Protein AF-K9P3Q4-F1 (afdb_monomer_lite)

Organism: Cyanobium gracile (strain ATCC 27147 / PCC 6307) (NCBI:txid292564)

Structure (mmCIF, N/CA/C/O backbone):
data_AF-K9P3Q4-F1
#
_entry.id   AF-K9P3Q4-F1
#
loop_
_atom_site.group_PDB
_atom_site.id
_atom_site.type_symbol
_atom_site.label_atom_id
_atom_site.label_alt_id
_atom_site.label_comp_id
_atom_site.label_asym_id
_atom_site.label_entity_id
_atom_site.label_seq_id
_atom_site.pdbx_PDB_ins_code
_atom_site.Cartn_x
_atom_site.Cartn_y
_atom_site.Cartn_z
_atom_site.occupancy
_atom_site.B_iso_or_equiv
_atom_site.auth_seq_id
_atom_site.auth_comp_id
_atom_site.auth_asym_id
_atom_site.auth_atom_id
_atom_site.pdbx_PDB_model_num
ATOM 1 N N . MET A 1 1 ? -28.143 -1.693 14.723 1.00 86.75 1 MET A N 1
ATOM 2 C CA . MET A 1 1 ? -27.109 -0.635 14.690 1.00 86.75 1 MET A CA 1
ATOM 3 C C . MET A 1 1 ? -25.969 -1.238 13.907 1.00 86.75 1 MET A C 1
ATOM 5 O O . MET A 1 1 ? -25.633 -2.374 14.197 1.00 86.75 1 MET A O 1
ATOM 9 N N . ALA A 1 2 ? -25.483 -0.570 12.869 1.00 93.81 2 ALA A N 1
ATOM 10 C CA . ALA A 1 2 ? -24.396 -1.093 12.058 1.00 93.81 2 ALA A CA 1
ATOM 11 C C . ALA A 1 2 ? -23.057 -0.798 12.734 1.00 93.81 2 ALA A C 1
ATOM 13 O O . ALA A 1 2 ? -22.893 0.247 13.375 1.00 93.81 2 ALA A O 1
ATOM 14 N N . HIS A 1 3 ? -22.115 -1.719 12.573 1.00 95.44 3 HIS A N 1
ATOM 15 C CA . HIS A 1 3 ? -20.762 -1.623 13.092 1.00 95.44 3 HIS A CA 1
ATOM 16 C C . HIS A 1 3 ? -19.749 -1.825 11.965 1.00 95.44 3 HIS A C 1
ATOM 18 O O . HIS A 1 3 ? -19.941 -2.670 11.091 1.00 95.44 3 HIS A O 1
ATOM 24 N N . ALA A 1 4 ? -18.661 -1.062 11.997 1.00 95.38 4 ALA A N 1
ATOM 25 C CA . ALA A 1 4 ? -17.561 -1.175 11.046 1.00 95.38 4 ALA A CA 1
ATOM 26 C C . ALA A 1 4 ? -16.221 -1.186 11.782 1.00 95.38 4 ALA A C 1
ATOM 28 O O . ALA A 1 4 ? -16.042 -0.449 12.752 1.00 95.38 4 ALA A O 1
ATOM 29 N N . LEU A 1 5 ? -15.287 -2.009 11.306 1.00 96.81 5 LEU A N 1
ATOM 30 C CA . LEU A 1 5 ? -13.901 -2.016 11.763 1.00 96.81 5 LEU A CA 1
ATOM 31 C C . LEU A 1 5 ? -13.073 -1.106 10.860 1.00 96.81 5 LEU A C 1
ATOM 33 O O . LEU A 1 5 ? -13.091 -1.271 9.640 1.00 96.81 5 LEU A O 1
ATOM 37 N N . VAL A 1 6 ? -12.337 -0.183 11.466 1.00 97.31 6 VAL A N 1
ATOM 38 C CA . VAL A 1 6 ? -11.357 0.654 10.774 1.00 97.31 6 VAL A CA 1
ATOM 39 C C . VAL A 1 6 ? -10.034 0.659 11.524 1.00 97.31 6 VAL A C 1
ATOM 41 O O . VAL A 1 6 ? -9.979 0.423 12.733 1.00 97.31 6 VAL A O 1
ATOM 44 N N . PHE A 1 7 ? -8.970 0.956 10.794 1.00 98.06 7 PHE A N 1
ATOM 45 C CA . PHE A 1 7 ? -7.611 1.020 11.294 1.00 98.06 7 PHE A CA 1
ATOM 46 C C . PHE A 1 7 ? -7.022 2.408 11.065 1.00 98.06 7 PHE A C 1
ATOM 48 O O . PHE A 1 7 ? -7.282 3.050 10.048 1.00 98.06 7 PHE A O 1
ATOM 55 N N . VAL A 1 8 ? -6.207 2.860 12.010 1.00 98.25 8 VAL A N 1
ATOM 56 C CA . VAL A 1 8 ? -5.487 4.134 11.938 1.00 98.25 8 VAL A CA 1
ATOM 57 C C . VAL A 1 8 ? -4.008 3.867 12.149 1.00 98.25 8 VAL A C 1
ATOM 59 O O . VAL A 1 8 ? -3.639 3.172 13.095 1.00 98.25 8 VAL A O 1
ATOM 62 N N . LEU A 1 9 ? -3.173 4.446 11.295 1.00 98.00 9 LEU A N 1
ATOM 63 C CA . LEU A 1 9 ? -1.727 4.491 11.453 1.00 98.00 9 LEU A CA 1
ATOM 64 C C . LEU A 1 9 ? -1.322 5.876 11.940 1.00 98.00 9 LEU A C 1
ATOM 66 O O . LEU A 1 9 ? -1.656 6.879 11.316 1.00 98.00 9 LEU A O 1
ATOM 70 N N . ALA A 1 10 ? -0.567 5.928 13.029 1.00 97.75 10 ALA A N 1
ATOM 71 C CA . ALA A 1 10 ? -0.007 7.169 13.550 1.00 97.75 10 ALA A CA 1
ATOM 72 C C . ALA A 1 10 ? 1.341 6.898 14.241 1.00 97.75 10 ALA A C 1
ATOM 74 O O . ALA A 1 10 ? 1.658 5.745 14.540 1.00 97.75 10 ALA A O 1
ATOM 75 N N . PRO A 1 11 ? 2.154 7.930 14.510 1.00 97.06 11 PRO A N 1
ATOM 76 C CA . PRO A 1 11 ? 3.318 7.803 15.378 1.00 97.06 11 PRO A CA 1
ATOM 77 C C . PRO A 1 11 ? 2.929 7.434 16.817 1.00 97.06 11 PRO A C 1
ATOM 79 O O . PRO A 1 11 ? 1.764 7.524 17.215 1.00 97.06 11 PRO A O 1
ATOM 82 N N . GLU A 1 12 ? 3.926 7.073 17.624 1.00 95.25 12 GLU A N 1
ATOM 83 C CA . GLU A 1 12 ? 3.745 6.828 19.059 1.00 95.25 12 GLU A CA 1
ATOM 84 C C . GLU A 1 12 ? 3.051 8.007 19.760 1.00 95.25 12 GLU A C 1
ATOM 86 O O . GLU A 1 12 ? 3.414 9.167 19.567 1.00 95.25 12 GLU A O 1
ATOM 91 N N . GLY A 1 13 ? 2.022 7.707 20.559 1.00 94.19 13 GLY A N 1
ATOM 92 C CA . GLY A 1 13 ? 1.213 8.712 21.257 1.00 94.19 13 GLY A CA 1
ATOM 93 C C . GLY A 1 13 ? 0.259 9.521 20.366 1.00 94.19 13 GLY A C 1
ATOM 94 O O . GLY A 1 13 ? -0.457 10.375 20.882 1.00 94.19 13 GLY A O 1
ATOM 95 N N . GLY A 1 14 ? 0.219 9.261 19.054 1.00 95.56 14 GLY A N 1
ATOM 96 C CA . GLY A 1 14 ? -0.656 9.955 18.102 1.00 95.56 14 GLY A CA 1
ATOM 97 C C . GLY A 1 14 ? -2.048 9.338 17.923 1.00 95.56 14 GLY A C 1
ATOM 98 O O . GLY A 1 14 ? -2.866 9.911 17.209 1.00 95.56 14 GLY A O 1
ATOM 99 N N . LEU A 1 15 ? -2.324 8.178 18.530 1.00 97.81 15 LEU A N 1
ATOM 100 C CA . LEU A 1 15 ? -3.590 7.454 18.378 1.00 97.81 15 LEU A CA 1
ATOM 101 C C . LEU A 1 15 ? -4.656 7.926 19.395 1.00 97.81 15 LEU A C 1
ATOM 103 O O . LEU A 1 15 ? -4.387 7.922 20.598 1.00 97.81 15 LEU A O 1
ATOM 107 N N . PRO A 1 16 ? -5.877 8.290 18.956 1.00 97.50 16 PRO A N 1
ATOM 108 C CA . PRO A 1 16 ? -6.955 8.722 19.850 1.00 97.50 16 PRO A CA 1
ATOM 109 C C . PRO A 1 16 ? -7.498 7.600 20.743 1.00 97.50 16 PRO A C 1
ATOM 111 O O . PRO A 1 16 ? -7.651 6.469 20.306 1.00 97.50 16 PRO A O 1
ATOM 114 N N . GLY A 1 17 ? -7.839 7.905 21.995 1.00 95.38 17 GLY A N 1
ATOM 115 C CA . GLY A 1 17 ? -8.410 6.930 22.932 1.00 95.38 17 GLY A CA 1
ATOM 116 C C . GLY A 1 17 ? -9.881 6.572 22.672 1.00 95.38 17 GLY A C 1
ATOM 117 O O . GLY A 1 17 ? -10.466 6.890 21.637 1.00 95.38 17 GLY A O 1
ATOM 118 N N . ASP A 1 18 ? -10.498 5.900 23.646 1.00 92.88 18 ASP A N 1
ATOM 119 C CA . ASP A 1 18 ? -11.920 5.554 23.582 1.00 92.88 18 ASP A CA 1
ATOM 120 C C . ASP A 1 18 ? -12.820 6.804 23.610 1.00 92.88 18 ASP A C 1
ATOM 122 O O . ASP A 1 18 ? -12.522 7.777 24.305 1.00 92.88 18 ASP A O 1
ATOM 126 N N . GLY A 1 19 ? -13.920 6.783 22.851 1.00 89.75 19 GLY A N 1
ATOM 127 C CA . GLY A 1 19 ? -14.842 7.920 22.735 1.00 89.75 19 GLY A CA 1
ATOM 128 C C . GLY A 1 19 ? -14.347 9.087 21.869 1.00 89.75 19 GLY A C 1
ATOM 129 O O . GLY A 1 19 ? -14.955 10.156 21.909 1.00 89.75 19 GLY A O 1
ATOM 130 N N . ALA A 1 20 ? -13.273 8.899 21.095 1.00 94.62 20 ALA A N 1
ATOM 131 C CA . ALA A 1 20 ? -12.786 9.883 20.130 1.00 94.62 20 ALA A CA 1
ATOM 132 C C . ALA A 1 20 ? -13.847 10.257 19.077 1.00 94.62 20 ALA A C 1
ATOM 134 O O . ALA A 1 20 ? -14.737 9.469 18.747 1.00 94.62 20 ALA A O 1
ATOM 135 N N . ALA A 1 21 ? -13.746 11.455 18.507 1.00 96.00 21 ALA A N 1
ATOM 136 C CA . ALA A 1 21 ? -14.549 11.823 17.351 1.00 96.00 21 ALA A CA 1
ATOM 137 C C . ALA A 1 21 ? -13.967 11.208 16.067 1.00 96.00 21 ALA A C 1
ATOM 139 O O . ALA A 1 21 ? -12.780 10.899 15.973 1.00 96.00 21 ALA A O 1
ATOM 140 N N . TRP A 1 22 ? -14.800 11.085 15.031 1.00 95.56 22 TRP A N 1
ATOM 141 C CA . TRP A 1 22 ? -14.353 10.658 13.699 1.00 95.56 22 TRP A CA 1
ATOM 142 C C . TRP A 1 22 ? -13.210 11.532 13.151 1.00 95.56 22 TRP A C 1
ATOM 144 O O . TRP A 1 22 ? -12.236 11.020 12.603 1.00 95.56 22 TRP A O 1
ATOM 154 N N . GLU A 1 23 ? -13.298 12.845 13.368 1.00 96.69 23 GLU A N 1
ATOM 155 C CA . GLU A 1 23 ? -12.275 13.806 12.942 1.00 96.69 23 GLU A CA 1
ATOM 156 C C . GLU A 1 23 ? -10.927 13.591 13.640 1.00 96.69 23 GLU A C 1
ATOM 158 O O . GLU A 1 23 ? -9.884 13.818 13.028 1.00 96.69 23 GLU A O 1
ATOM 163 N N . ASP A 1 24 ? -10.923 13.093 14.880 1.00 97.50 24 ASP A N 1
ATOM 164 C CA . ASP A 1 24 ? -9.684 12.788 15.600 1.00 97.50 24 ASP A CA 1
ATOM 165 C C . ASP A 1 24 ? -8.958 11.606 14.945 1.00 97.50 24 ASP A C 1
ATOM 167 O O . ASP A 1 24 ? -7.734 11.627 14.811 1.00 97.50 24 ASP A O 1
ATOM 171 N N . LEU A 1 25 ? -9.705 10.597 14.474 1.00 97.88 25 LEU A N 1
ATOM 172 C CA . LEU A 1 25 ? -9.125 9.469 13.739 1.00 97.88 25 LEU A CA 1
ATOM 173 C C . LEU A 1 25 ? -8.527 9.919 12.401 1.00 97.88 25 LEU A C 1
ATOM 175 O O . LEU A 1 25 ? -7.426 9.499 12.044 1.00 97.88 25 LEU A O 1
ATOM 179 N N . LEU A 1 26 ? -9.226 10.798 11.673 1.00 96.44 26 LEU A N 1
ATOM 180 C CA . LEU A 1 26 ? -8.724 11.382 10.425 1.00 96.44 26 LEU A CA 1
ATOM 181 C C . LEU A 1 26 ? -7.462 12.220 10.662 1.00 96.44 26 LEU A C 1
ATOM 183 O O . LEU A 1 26 ? -6.504 12.133 9.892 1.00 96.44 26 LEU A O 1
ATOM 187 N N . ALA A 1 27 ? -7.441 13.022 11.727 1.00 97.19 27 ALA A N 1
ATOM 188 C CA . ALA A 1 27 ? -6.282 13.825 12.098 1.00 97.19 27 ALA A CA 1
ATOM 189 C C . ALA A 1 27 ? -5.075 12.946 12.454 1.00 97.19 27 ALA A C 1
ATOM 191 O O . ALA A 1 27 ? -3.969 13.217 11.987 1.00 97.19 27 ALA A O 1
ATOM 192 N N . ALA A 1 28 ? -5.289 11.869 13.213 1.00 97.69 28 ALA A N 1
ATOM 193 C CA . ALA A 1 28 ? -4.246 10.907 13.548 1.00 97.69 28 ALA A CA 1
ATOM 194 C C . ALA A 1 28 ? -3.695 10.192 12.305 1.00 97.69 28 ALA A C 1
ATOM 196 O O . ALA A 1 28 ? -2.478 10.133 12.132 1.00 97.69 28 ALA A O 1
ATOM 197 N N . GLN A 1 29 ? -4.566 9.743 11.392 1.00 97.38 29 GLN A N 1
ATOM 198 C CA . GLN A 1 29 ? -4.158 9.088 10.144 1.00 97.38 29 GLN A CA 1
ATOM 199 C C . GLN A 1 29 ? -3.235 9.979 9.295 1.00 97.38 29 GLN A C 1
ATOM 201 O O . GLN A 1 29 ? -2.249 9.500 8.737 1.00 97.38 29 GLN A O 1
ATOM 206 N N . ARG A 1 30 ? -3.503 11.293 9.236 1.00 95.81 30 ARG A N 1
ATOM 207 C CA . ARG A 1 30 ? -2.667 12.267 8.503 1.00 95.81 30 ARG A CA 1
ATOM 208 C C . ARG A 1 30 ? -1.254 12.420 9.078 1.00 95.81 30 ARG A C 1
ATOM 210 O O . ARG A 1 30 ? -0.358 12.884 8.373 1.00 95.81 30 ARG A O 1
ATOM 217 N N . LEU A 1 31 ? -1.043 12.062 10.346 1.00 95.38 31 LEU A N 1
ATOM 218 C CA . LEU A 1 31 ? 0.280 12.063 10.980 1.00 95.38 31 LEU A CA 1
ATOM 219 C C . LEU A 1 31 ? 1.069 10.776 10.706 1.00 95.38 31 LEU A C 1
ATOM 221 O O . LEU A 1 31 ? 2.276 10.761 10.949 1.00 95.38 31 LEU A O 1
ATOM 225 N N . GLY A 1 32 ? 0.401 9.718 10.240 1.00 94.88 32 GLY A N 1
ATOM 226 C CA . GLY A 1 32 ? 0.987 8.415 9.952 1.00 94.88 32 GLY A CA 1
ATOM 227 C C . GLY A 1 32 ? 1.799 8.386 8.659 1.00 94.88 32 GLY A C 1
ATOM 228 O O . GLY A 1 32 ? 2.772 9.122 8.478 1.00 94.88 32 GLY A O 1
ATOM 229 N N . VAL A 1 33 ? 1.433 7.474 7.759 1.00 94.88 33 VAL A N 1
ATOM 230 C CA . VAL A 1 33 ? 2.164 7.252 6.506 1.00 94.88 33 VAL A CA 1
ATOM 231 C C . VAL A 1 33 ? 1.933 8.416 5.546 1.00 94.88 33 VAL A C 1
ATOM 233 O O . VAL A 1 33 ? 0.793 8.755 5.238 1.00 94.88 33 VAL A O 1
ATOM 236 N N . ARG A 1 34 ? 3.029 9.009 5.059 1.00 95.19 34 ARG A N 1
ATOM 237 C CA . ARG A 1 34 ? 3.015 10.186 4.165 1.00 95.19 34 ARG A CA 1
ATOM 238 C C . ARG A 1 34 ? 3.768 9.981 2.854 1.00 95.19 34 ARG A C 1
ATOM 240 O O . ARG A 1 34 ? 3.855 10.891 2.032 1.00 95.19 34 ARG A O 1
ATOM 247 N N . SER A 1 35 ? 4.338 8.798 2.666 1.00 94.88 35 SER A N 1
ATOM 248 C CA . SER A 1 35 ? 5.089 8.443 1.473 1.00 94.88 35 SER A CA 1
ATOM 249 C C . SER A 1 35 ? 4.869 6.985 1.101 1.00 94.88 35 SER A C 1
ATOM 251 O O . SER A 1 35 ? 4.402 6.175 1.904 1.00 94.88 35 SER A O 1
ATOM 253 N N . GLY A 1 36 ? 5.201 6.656 -0.137 1.00 94.12 36 GLY A N 1
ATOM 254 C CA . GLY A 1 36 ? 5.196 5.299 -0.652 1.00 94.12 36 GLY A CA 1
ATOM 255 C C . GLY A 1 36 ? 5.880 5.233 -2.005 1.00 94.12 36 GLY A C 1
ATOM 256 O O . GLY A 1 36 ? 6.493 6.203 -2.456 1.00 94.12 36 GLY A O 1
ATOM 257 N N . ILE A 1 37 ? 5.763 4.085 -2.655 1.00 92.75 37 ILE A N 1
ATOM 258 C CA . ILE A 1 37 ? 6.325 3.838 -3.979 1.00 92.75 37 ILE A CA 1
ATOM 259 C C . ILE A 1 37 ? 5.185 3.402 -4.891 1.00 92.75 37 ILE A C 1
ATOM 261 O O . ILE A 1 37 ? 4.446 2.475 -4.568 1.00 92.75 37 ILE A O 1
ATOM 265 N N . ALA A 1 38 ? 5.028 4.089 -6.020 1.00 94.19 38 ALA A N 1
ATOM 266 C CA . ALA A 1 38 ? 4.246 3.581 -7.135 1.00 94.19 38 ALA A CA 1
ATOM 267 C C . ALA A 1 38 ? 5.137 2.649 -7.953 1.00 94.19 38 ALA A C 1
ATOM 269 O O . ALA A 1 38 ? 6.250 3.028 -8.322 1.00 94.19 38 ALA A O 1
ATOM 270 N N . LEU A 1 39 ? 4.640 1.450 -8.216 1.00 92.69 39 LEU A N 1
ATOM 271 C CA . LEU A 1 39 ? 5.379 0.369 -8.832 1.00 92.69 39 LEU A CA 1
ATOM 272 C C . LEU A 1 39 ? 4.565 -0.219 -9.977 1.00 92.69 39 LEU A C 1
ATOM 274 O O . LEU A 1 39 ? 3.390 -0.556 -9.818 1.00 92.69 39 LEU A O 1
ATOM 278 N N . ARG A 1 40 ? 5.213 -0.359 -11.131 1.00 93.88 40 ARG A N 1
ATOM 279 C CA . ARG A 1 40 ? 4.669 -1.065 -12.289 1.00 93.88 40 ARG A CA 1
ATOM 280 C C . ARG A 1 40 ? 5.653 -2.099 -12.772 1.00 93.88 40 ARG A C 1
ATOM 282 O O . ARG A 1 40 ? 6.829 -1.800 -12.930 1.00 93.88 40 ARG A O 1
ATOM 289 N N . MET A 1 41 ? 5.173 -3.302 -13.047 1.00 93.06 41 MET A N 1
ATOM 290 C CA . MET A 1 41 ? 6.006 -4.373 -13.583 1.00 93.06 41 MET A CA 1
ATOM 291 C C . MET A 1 41 ? 5.458 -4.855 -14.912 1.00 93.06 41 MET A C 1
ATOM 293 O O . MET A 1 41 ? 4.274 -5.176 -15.033 1.00 93.06 41 MET A O 1
ATOM 297 N N . PHE A 1 42 ? 6.348 -4.955 -15.891 1.00 93.00 42 PHE A N 1
ATOM 298 C CA . PHE A 1 42 ? 6.045 -5.415 -17.234 1.00 93.00 42 PHE A CA 1
ATOM 299 C C . PHE A 1 42 ? 6.826 -6.686 -17.542 1.00 93.00 42 PHE A C 1
ATOM 301 O O . PHE A 1 42 ? 8.031 -6.761 -17.296 1.00 93.00 42 PHE A O 1
ATOM 308 N N . ARG A 1 43 ? 6.164 -7.676 -18.140 1.00 92.00 43 ARG A N 1
ATOM 309 C CA . ARG A 1 43 ? 6.844 -8.818 -18.756 1.00 92.00 43 ARG A CA 1
ATOM 310 C C . ARG A 1 43 ? 7.436 -8.400 -20.098 1.00 92.00 43 ARG A C 1
ATOM 312 O O . ARG A 1 43 ? 6.726 -7.887 -20.965 1.00 92.00 43 ARG A O 1
ATOM 319 N N . VAL A 1 44 ? 8.727 -8.658 -20.286 1.00 90.38 44 VAL A N 1
ATOM 320 C CA . VAL A 1 44 ? 9.433 -8.349 -21.533 1.00 90.38 44 VAL A CA 1
ATOM 321 C C . VAL A 1 44 ? 9.116 -9.425 -22.582 1.00 90.38 44 VAL A C 1
ATOM 323 O O . VAL A 1 44 ? 9.200 -10.618 -22.270 1.00 90.38 44 VAL A O 1
ATOM 326 N N . PRO A 1 45 ? 8.759 -9.051 -23.826 1.00 86.06 45 PRO A N 1
ATOM 327 C CA . PRO A 1 45 ? 8.522 -10.019 -24.895 1.00 86.06 45 PRO A CA 1
ATOM 328 C C . PRO A 1 45 ? 9.772 -10.853 -25.213 1.00 86.06 45 PRO A C 1
ATOM 330 O O . PRO A 1 45 ? 10.881 -10.327 -25.243 1.00 86.06 45 PRO A O 1
ATOM 333 N N . ALA A 1 46 ? 9.592 -12.146 -25.500 1.00 77.75 46 ALA A N 1
ATOM 334 C CA . ALA A 1 46 ? 10.702 -13.085 -25.708 1.00 77.75 46 ALA A CA 1
ATOM 335 C C . ALA A 1 46 ? 11.611 -12.735 -26.904 1.00 77.75 46 ALA A C 1
ATOM 337 O O . ALA A 1 46 ? 12.789 -13.081 -26.895 1.00 77.75 46 ALA A O 1
ATOM 338 N N . GLU A 1 47 ? 11.074 -12.048 -27.916 1.00 73.00 47 GLU A N 1
ATOM 339 C CA . GLU A 1 47 ? 11.806 -11.654 -29.130 1.00 73.00 47 GLU A CA 1
ATOM 340 C C . GLU A 1 47 ? 12.517 -10.296 -29.000 1.00 73.00 47 GLU A C 1
ATOM 342 O O . GLU A 1 47 ? 13.256 -9.893 -29.897 1.00 73.00 47 GLU A O 1
ATOM 347 N N . THR A 1 48 ? 12.324 -9.585 -27.885 1.00 74.62 48 THR A N 1
ATOM 348 C CA . THR A 1 48 ? 12.901 -8.255 -27.670 1.00 74.62 48 THR A CA 1
ATOM 349 C C . THR A 1 48 ? 14.214 -8.358 -26.902 1.00 74.62 48 THR A C 1
ATOM 351 O O . THR A 1 48 ? 14.259 -8.876 -25.784 1.00 74.62 48 THR A O 1
ATOM 354 N N . SER A 1 49 ? 15.291 -7.795 -27.455 1.00 76.25 49 SER A N 1
ATOM 355 C CA . SER A 1 49 ? 16.505 -7.544 -26.678 1.00 76.25 49 SER A CA 1
ATOM 356 C C . SER A 1 49 ? 16.244 -6.418 -25.678 1.00 76.25 49 SER A C 1
ATOM 358 O O . SER A 1 49 ? 15.972 -5.284 -26.074 1.00 76.25 49 SER A O 1
ATOM 360 N N . LEU A 1 50 ? 16.318 -6.721 -24.384 1.00 82.00 50 LEU A N 1
ATOM 361 C CA . LEU A 1 50 ? 16.151 -5.726 -23.329 1.00 82.00 50 LEU A CA 1
ATOM 362 C C . LEU A 1 50 ? 17.444 -4.921 -23.160 1.00 82.00 50 LEU A C 1
ATOM 364 O O . LEU A 1 50 ? 18.421 -5.437 -22.620 1.00 82.00 50 LEU A O 1
ATOM 368 N N . ASN A 1 51 ? 17.430 -3.665 -23.599 1.00 89.12 51 ASN A N 1
ATOM 369 C CA . ASN A 1 51 ? 18.475 -2.689 -23.310 1.00 89.12 51 ASN A CA 1
ATOM 370 C C . ASN A 1 51 ? 17.831 -1.412 -22.754 1.00 89.12 51 ASN A C 1
ATOM 372 O O . ASN A 1 51 ? 17.090 -0.729 -23.461 1.00 89.12 51 ASN A O 1
ATOM 376 N N . LEU A 1 52 ? 18.085 -1.114 -21.477 1.00 91.06 52 LEU A N 1
ATOM 377 C CA . LEU A 1 52 ? 17.502 0.047 -20.804 1.00 91.06 52 LEU A CA 1
ATOM 378 C C . LEU A 1 52 ? 17.955 1.368 -21.428 1.00 91.06 52 LEU A C 1
ATOM 380 O O . LEU A 1 52 ? 17.124 2.257 -21.602 1.00 91.06 52 LEU A O 1
ATOM 384 N N . ASP A 1 53 ? 19.227 1.489 -21.811 1.00 92.31 53 ASP A N 1
ATOM 385 C CA . ASP A 1 53 ? 19.761 2.721 -22.397 1.00 92.31 53 ASP A CA 1
ATOM 386 C C . ASP A 1 53 ? 19.064 3.071 -23.720 1.00 92.31 53 ASP A C 1
ATOM 388 O O . ASP A 1 53 ? 18.741 4.236 -23.967 1.00 92.31 53 ASP A O 1
ATOM 392 N N . ASP A 1 54 ? 18.755 2.063 -24.542 1.00 91.62 54 ASP A N 1
ATOM 393 C CA . ASP A 1 54 ? 18.029 2.241 -25.806 1.00 91.62 54 ASP A CA 1
ATOM 394 C C . ASP A 1 54 ? 16.571 2.664 -25.560 1.00 91.62 54 ASP A C 1
ATOM 396 O O . ASP A 1 54 ? 16.050 3.555 -26.239 1.00 91.62 54 ASP A O 1
ATOM 400 N N . LEU A 1 55 ? 15.906 2.067 -24.561 1.00 91.69 55 LEU A N 1
ATOM 401 C CA . LEU A 1 55 ? 14.533 2.423 -24.182 1.00 91.69 55 LEU A CA 1
ATOM 402 C C . LEU A 1 55 ? 14.445 3.853 -23.634 1.00 91.69 55 LEU A C 1
ATOM 404 O O . LEU A 1 55 ? 13.486 4.565 -23.935 1.00 91.69 55 LEU A O 1
ATOM 408 N N . VAL A 1 56 ? 15.433 4.293 -22.853 1.00 92.19 56 VAL A N 1
ATOM 409 C CA . VAL A 1 56 ? 15.489 5.671 -22.343 1.00 92.19 56 VAL A CA 1
ATOM 410 C C . VAL A 1 56 ? 15.809 6.650 -23.470 1.00 92.19 56 VAL A C 1
ATOM 412 O O . VAL A 1 56 ? 15.104 7.644 -23.634 1.00 92.19 56 VAL A O 1
ATOM 415 N N . SER A 1 57 ? 16.810 6.350 -24.301 1.00 91.06 57 SER A N 1
ATOM 416 C CA . SER A 1 57 ? 17.232 7.221 -25.411 1.00 91.06 57 SER A CA 1
ATOM 417 C C . SER A 1 57 ? 16.145 7.401 -26.475 1.00 91.06 57 SER A C 1
ATOM 419 O O . SER A 1 57 ? 16.052 8.456 -27.101 1.00 91.06 57 SER A O 1
ATOM 421 N N . SER A 1 58 ? 15.295 6.389 -26.669 1.00 90.19 58 SER A N 1
ATOM 422 C CA . SER A 1 58 ? 14.118 6.451 -27.547 1.00 90.19 58 SER A CA 1
ATOM 423 C C . SER A 1 58 ? 12.875 7.060 -26.881 1.00 90.19 58 SER A C 1
ATOM 425 O O . SER A 1 58 ? 11.838 7.200 -27.531 1.00 90.19 58 SER A O 1
ATOM 427 N N . GLY A 1 59 ? 12.957 7.432 -25.598 1.00 89.75 59 GLY A N 1
ATOM 428 C CA . GLY A 1 59 ? 11.868 8.035 -24.827 1.00 89.75 59 GLY A CA 1
ATOM 429 C C . GLY A 1 59 ? 10.766 7.062 -24.394 1.00 89.75 59 GLY A C 1
ATOM 430 O O . GLY A 1 59 ? 9.743 7.504 -23.868 1.00 89.75 59 GLY A O 1
ATOM 431 N N . GLN A 1 60 ? 10.946 5.756 -24.597 1.00 91.25 60 GLN A N 1
ATOM 432 C CA . GLN A 1 60 ? 9.973 4.717 -24.243 1.00 91.25 60 GLN A CA 1
ATOM 433 C C . GLN A 1 60 ? 9.977 4.418 -22.738 1.00 91.25 60 GLN A C 1
ATOM 435 O O . GLN A 1 60 ? 8.914 4.312 -22.130 1.00 91.25 60 GLN A O 1
ATOM 440 N N . ALA A 1 61 ? 11.161 4.341 -22.127 1.00 92.69 61 ALA A N 1
ATOM 441 C CA . ALA A 1 61 ? 11.329 4.281 -20.678 1.00 92.69 61 ALA A CA 1
ATOM 442 C C . ALA A 1 61 ? 11.517 5.704 -20.136 1.00 92.69 61 ALA A C 1
ATOM 444 O O . ALA A 1 61 ? 12.612 6.258 -20.145 1.00 92.69 61 ALA A O 1
ATOM 445 N N . ASN A 1 62 ? 10.424 6.324 -19.694 1.00 93.00 62 ASN A N 1
ATOM 446 C CA . ASN A 1 62 ? 10.419 7.693 -19.174 1.00 93.00 62 ASN A CA 1
ATOM 447 C C . ASN A 1 62 ? 9.713 7.771 -17.808 1.00 93.00 62 ASN A C 1
ATOM 449 O O . ASN A 1 62 ? 9.270 6.759 -17.262 1.00 93.00 62 ASN A O 1
ATOM 453 N N . VAL A 1 63 ? 9.615 8.976 -17.238 1.00 94.62 63 VAL A N 1
ATOM 454 C CA . VAL A 1 63 ? 9.065 9.192 -15.888 1.00 94.62 63 VAL A CA 1
ATOM 455 C C . VAL A 1 63 ? 7.583 8.806 -15.746 1.00 94.62 63 VAL A C 1
ATOM 457 O O . VAL A 1 63 ? 7.129 8.562 -14.635 1.00 94.62 63 VAL A O 1
ATOM 460 N N . SER A 1 64 ? 6.819 8.702 -16.841 1.00 92.44 64 SER A N 1
ATOM 461 C CA . SER A 1 64 ? 5.381 8.382 -16.791 1.00 92.44 64 SER A CA 1
ATOM 462 C C . SER A 1 64 ? 5.068 6.942 -16.374 1.00 92.44 64 SER A C 1
ATOM 464 O O . SER A 1 64 ? 3.941 6.665 -15.959 1.00 92.44 64 SER A O 1
ATOM 466 N N . GLY A 1 65 ? 6.026 6.018 -16.520 1.00 91.25 65 GLY A N 1
ATOM 467 C CA . GLY A 1 65 ? 5.793 4.596 -16.260 1.00 91.25 65 GLY A CA 1
ATOM 468 C C . GLY A 1 65 ? 4.804 3.943 -17.230 1.00 91.25 65 GLY A C 1
ATOM 469 O O . GLY A 1 65 ? 4.124 2.987 -16.854 1.00 91.25 65 GLY A O 1
ATOM 470 N N . ALA A 1 66 ? 4.638 4.492 -18.438 1.00 91.06 66 ALA A N 1
ATOM 471 C CA . ALA A 1 66 ? 3.880 3.849 -19.511 1.00 91.06 66 ALA A CA 1
ATOM 472 C C . ALA A 1 66 ? 4.603 2.587 -20.014 1.00 91.06 66 ALA A C 1
ATOM 474 O O . ALA A 1 66 ? 5.825 2.513 -19.919 1.00 91.06 66 ALA A O 1
ATOM 475 N N . ASP A 1 67 ? 3.859 1.618 -20.565 1.00 89.81 67 ASP A N 1
ATOM 476 C CA . ASP A 1 67 ? 4.429 0.393 -21.150 1.00 89.81 67 ASP A CA 1
ATOM 477 C C . ASP A 1 67 ? 5.422 0.744 -22.279 1.00 89.81 67 ASP A C 1
ATOM 479 O O . ASP A 1 67 ? 4.987 1.189 -23.352 1.00 89.81 67 ASP A O 1
ATOM 483 N N . PRO A 1 68 ? 6.738 0.507 -22.097 1.00 88.00 68 PRO A N 1
ATOM 484 C CA . PRO A 1 68 ? 7.750 0.851 -23.098 1.00 88.00 68 PRO A CA 1
ATOM 485 C C . PRO A 1 68 ? 7.613 0.039 -24.391 1.00 88.00 68 PRO A C 1
ATOM 487 O O . PRO A 1 68 ? 8.153 0.414 -25.430 1.00 88.00 68 PRO A O 1
ATOM 490 N N . PHE A 1 69 ? 6.864 -1.065 -24.352 1.00 83.69 69 PHE A N 1
ATOM 491 C CA . PHE A 1 69 ? 6.649 -1.975 -25.471 1.00 83.69 69 PHE A CA 1
ATOM 492 C C . PHE A 1 69 ? 5.277 -1.796 -26.136 1.00 83.69 69 PHE A C 1
ATOM 494 O O . PHE A 1 69 ? 4.959 -2.526 -27.084 1.00 83.69 69 PHE A O 1
ATOM 501 N N . ALA A 1 70 ? 4.449 -0.852 -25.679 1.00 75.75 70 ALA A N 1
ATOM 502 C CA . ALA A 1 70 ? 3.194 -0.504 -26.345 1.00 75.75 70 ALA A CA 1
ATOM 503 C C . ALA A 1 70 ? 3.372 -0.061 -27.816 1.00 75.75 70 ALA A C 1
ATOM 505 O O . ALA A 1 70 ? 2.547 -0.474 -28.635 1.00 75.75 70 ALA A O 1
ATOM 506 N N . PRO A 1 71 ? 4.433 0.683 -28.209 1.00 59.03 71 PRO A N 1
ATOM 507 C CA . PRO A 1 71 ? 4.621 1.105 -29.597 1.00 59.03 71 PRO A CA 1
ATOM 508 C C . PRO A 1 71 ? 5.221 0.029 -30.519 1.00 59.03 71 PRO A C 1
ATOM 510 O O . PRO A 1 71 ? 5.300 0.257 -31.722 1.00 59.03 71 PRO A O 1
ATOM 513 N N . LEU A 1 72 ? 5.641 -1.142 -30.018 1.00 54.44 72 LEU A N 1
ATOM 514 C CA . LEU A 1 72 ? 6.344 -2.160 -30.820 1.00 54.44 72 LEU A CA 1
ATOM 515 C C . LEU A 1 72 ? 5.449 -2.961 -31.793 1.00 54.44 72 LEU A C 1
ATOM 517 O O . LEU A 1 72 ? 5.878 -3.995 -32.305 1.00 54.44 72 LEU A O 1
ATOM 521 N N . ARG A 1 73 ? 4.228 -2.504 -32.116 1.00 47.56 73 ARG A N 1
ATOM 522 C CA . ARG A 1 73 ? 3.520 -3.028 -33.297 1.00 47.56 73 ARG A CA 1
ATOM 523 C C . ARG A 1 73 ? 4.138 -2.440 -34.563 1.00 47.56 73 ARG A C 1
ATOM 525 O O . ARG A 1 73 ? 3.862 -1.311 -34.954 1.00 47.56 73 ARG A O 1
ATOM 532 N N . THR A 1 74 ? 4.983 -3.234 -35.204 1.00 39.38 74 THR A N 1
ATOM 533 C CA . THR A 1 74 ? 5.533 -2.981 -36.532 1.00 39.38 74 THR A CA 1
ATOM 534 C C . THR A 1 74 ? 4.474 -3.168 -37.630 1.00 39.38 74 THR A C 1
ATOM 536 O O . THR A 1 74 ? 3.883 -4.230 -37.773 1.00 39.38 74 THR A O 1
ATOM 539 N N . SER A 1 75 ? 4.352 -2.132 -38.465 1.00 34.53 75 SER A N 1
ATOM 540 C CA . SER A 1 75 ? 3.820 -2.078 -39.841 1.00 34.53 75 SER A CA 1
ATOM 541 C C . SER A 1 75 ? 2.306 -2.201 -40.128 1.00 34.53 75 SER A C 1
ATOM 543 O O . SER A 1 75 ? 1.629 -3.095 -39.625 1.00 34.53 75 SER A O 1
ATOM 545 N N . PRO A 1 76 ? 1.781 -1.347 -41.041 1.00 39.91 76 PRO A N 1
ATOM 546 C CA . PRO A 1 76 ? 0.425 -1.426 -41.561 1.00 39.91 76 PRO A CA 1
ATOM 547 C C . PRO A 1 76 ? 0.367 -2.442 -42.706 1.00 39.91 76 PRO A C 1
ATOM 549 O O . PRO A 1 76 ? 0.752 -2.147 -43.835 1.00 39.91 76 PRO A O 1
ATOM 552 N N . CYS A 1 77 ? -0.166 -3.626 -42.442 1.00 35.28 77 CYS A N 1
ATOM 553 C CA . CYS A 1 77 ? -0.748 -4.452 -43.491 1.00 35.28 77 CYS A CA 1
ATOM 554 C C . CYS A 1 77 ? -2.214 -4.660 -43.125 1.00 35.28 77 CYS A C 1
ATOM 556 O O . CYS A 1 77 ? -2.513 -5.489 -42.280 1.00 35.28 77 CYS A O 1
ATOM 558 N N . HIS A 1 78 ? -3.068 -3.832 -43.738 1.00 42.41 78 HIS A N 1
ATOM 559 C CA . HIS A 1 78 ? -4.518 -3.975 -43.885 1.00 42.41 78 HIS A CA 1
ATOM 560 C C . HIS A 1 78 ? -5.301 -4.540 -42.691 1.00 42.41 78 HIS A C 1
ATOM 562 O O . HIS A 1 78 ? -5.383 -5.747 -42.519 1.00 42.41 78 HIS A O 1
ATOM 568 N N . GLU A 1 79 ? -5.981 -3.660 -41.955 1.00 36.03 79 GLU A N 1
ATOM 569 C CA . GLU A 1 79 ? -7.453 -3.589 -41.875 1.00 36.03 79 GLU A CA 1
ATOM 570 C C . GLU A 1 79 ? -7.850 -2.546 -40.815 1.00 36.03 79 GLU A C 1
ATOM 572 O O . GLU A 1 79 ? -7.160 -2.350 -39.816 1.00 36.03 79 GLU A O 1
ATOM 577 N N . GLU A 1 80 ? -8.910 -1.789 -41.099 1.00 36.19 80 GLU A N 1
ATOM 578 C CA . GLU A 1 80 ? -9.417 -0.696 -40.260 1.00 36.19 80 GLU A CA 1
ATOM 579 C C . GLU A 1 80 ? -9.784 -1.184 -38.843 1.00 36.19 80 GLU A C 1
ATOM 581 O O . GLU A 1 80 ? -10.322 -2.284 -38.695 1.00 36.19 80 GLU A O 1
ATOM 586 N N . PRO A 1 81 ? -9.553 -0.389 -37.781 1.00 37.50 81 PRO A N 1
ATOM 587 C CA . PRO A 1 81 ? -9.885 -0.814 -36.428 1.00 37.50 81 PRO A CA 1
ATOM 588 C C . PRO A 1 81 ? -11.390 -0.644 -36.152 1.00 37.50 81 PRO A C 1
ATOM 590 O O . PRO A 1 81 ? -11.925 0.452 -36.352 1.00 37.50 81 PRO A O 1
ATOM 593 N N . PRO A 1 82 ? -12.095 -1.658 -35.616 1.00 37.75 82 PRO A N 1
ATOM 594 C CA . PRO A 1 82 ? -13.367 -1.421 -34.957 1.00 37.75 82 PRO A CA 1
ATOM 595 C C . PRO A 1 82 ? -13.125 -0.731 -33.606 1.00 37.75 82 PRO A C 1
ATOM 597 O O . PRO A 1 82 ? -12.188 -1.040 -32.867 1.00 37.75 82 PRO A O 1
ATOM 600 N N . ALA A 1 83 ? -13.996 0.223 -33.288 1.00 42.31 83 ALA A N 1
ATOM 601 C CA . ALA A 1 83 ? -14.004 0.986 -32.048 1.00 42.31 83 ALA A CA 1
ATOM 602 C C . ALA A 1 83 ? -14.405 0.110 -30.845 1.00 42.31 83 ALA A C 1
ATOM 604 O O . ALA A 1 83 ? -15.559 0.119 -30.437 1.00 42.31 83 ALA A O 1
ATOM 605 N N . SER A 1 84 ? -13.451 -0.656 -30.310 1.00 51.06 84 SER A N 1
ATOM 606 C CA . SER A 1 84 ? -13.418 -1.220 -28.948 1.00 51.06 84 SER A CA 1
ATOM 607 C C . SER A 1 84 ? -12.220 -2.173 -28.850 1.00 51.06 84 SER A C 1
ATOM 609 O O . SER A 1 84 ? -12.377 -3.387 -28.968 1.00 51.06 84 SER A O 1
ATOM 611 N N . SER A 1 85 ? -11.001 -1.650 -28.724 1.00 40.31 85 SER A N 1
ATOM 612 C CA . SER A 1 85 ? -9.786 -2.475 -28.731 1.00 40.31 85 SER A CA 1
ATOM 613 C C . SER A 1 85 ? -8.951 -2.263 -27.469 1.00 40.31 85 SER A C 1
ATOM 615 O O . SER A 1 85 ? -7.875 -1.671 -27.521 1.00 40.31 85 SER A O 1
ATOM 617 N N . GLU A 1 86 ? -9.430 -2.769 -26.334 1.00 42.31 86 GLU A N 1
ATOM 618 C CA . GLU A 1 86 ? -8.506 -3.283 -25.320 1.00 42.31 86 GLU A CA 1
ATOM 619 C C . GLU A 1 86 ? -7.960 -4.606 -25.868 1.00 42.31 86 GLU A C 1
ATOM 621 O O . GLU A 1 86 ? -8.639 -5.632 -25.871 1.00 42.31 86 GLU A O 1
ATOM 626 N N . ASP A 1 87 ? -6.766 -4.564 -26.455 1.00 43.78 87 ASP A N 1
ATOM 627 C CA . ASP A 1 87 ? -6.138 -5.745 -27.036 1.00 43.78 87 ASP A CA 1
ATOM 628 C C . ASP A 1 87 ? -5.697 -6.695 -25.897 1.00 43.78 87 ASP A C 1
ATOM 630 O O . ASP A 1 87 ? -4.862 -6.310 -25.068 1.00 43.78 87 ASP A O 1
ATOM 634 N N . PRO A 1 88 ? -6.200 -7.942 -25.815 1.00 41.28 88 PRO A N 1
ATOM 635 C CA . PRO A 1 88 ? -5.897 -8.863 -24.714 1.00 41.28 88 PRO A CA 1
ATOM 636 C C . PRO A 1 88 ? -4.404 -9.223 -24.600 1.00 41.28 88 PRO A C 1
ATOM 638 O O . PRO A 1 88 ? -3.981 -9.777 -23.587 1.00 41.28 88 PRO A O 1
ATOM 641 N N . ALA A 1 89 ? -3.579 -8.910 -25.606 1.00 49.81 89 ALA A N 1
ATOM 642 C CA . ALA A 1 89 ? -2.122 -9.037 -25.539 1.00 49.81 89 ALA A CA 1
ATOM 643 C C . ALA A 1 89 ? -1.425 -7.874 -24.793 1.00 49.81 89 ALA A C 1
ATOM 645 O O . ALA A 1 89 ? -0.355 -8.080 -24.219 1.00 49.81 89 ALA A O 1
ATOM 646 N N . GLN A 1 90 ? -2.008 -6.667 -24.762 1.00 48.59 90 GLN A N 1
ATOM 647 C CA . GLN A 1 90 ? -1.534 -5.551 -23.923 1.00 48.59 90 GLN A CA 1
ATOM 648 C C . GLN A 1 90 ? -1.855 -5.800 -22.443 1.00 48.59 90 GLN A C 1
ATOM 650 O O . GLN A 1 90 ? -0.974 -5.652 -21.600 1.00 48.59 90 GLN A O 1
ATOM 655 N N . ALA A 1 91 ? -3.057 -6.305 -22.146 1.00 49.75 91 ALA A N 1
ATOM 656 C CA . ALA A 1 91 ? -3.473 -6.688 -20.792 1.00 49.75 91 ALA A CA 1
ATOM 657 C C . ALA A 1 91 ? -2.650 -7.847 -20.182 1.00 49.75 91 ALA A C 1
ATOM 659 O O . ALA A 1 91 ? -2.692 -8.068 -18.979 1.00 49.75 91 ALA A O 1
ATOM 660 N N . ARG A 1 92 ? -1.879 -8.588 -20.992 1.00 61.09 92 ARG A N 1
ATOM 661 C CA . ARG A 1 92 ? -1.014 -9.697 -20.542 1.00 61.09 92 ARG A CA 1
ATOM 662 C C . ARG A 1 92 ? 0.405 -9.278 -20.137 1.00 61.09 92 ARG A C 1
ATOM 664 O O . ARG A 1 92 ? 1.154 -10.128 -19.661 1.00 61.09 92 ARG A O 1
ATOM 671 N N . ARG A 1 93 ? 0.809 -8.022 -20.374 1.00 82.25 93 ARG A N 1
ATOM 672 C CA . ARG A 1 93 ? 2.195 -7.565 -20.147 1.00 82.25 93 ARG A CA 1
ATOM 673 C C . ARG A 1 93 ? 2.390 -6.826 -18.835 1.00 82.25 93 ARG A C 1
ATOM 675 O O . ARG A 1 93 ? 3.378 -7.098 -18.161 1.00 82.25 93 ARG A O 1
ATOM 682 N N . LEU A 1 94 ? 1.481 -5.923 -18.479 1.00 89.75 94 LEU A N 1
ATOM 683 C CA . LEU A 1 94 ? 1.459 -5.309 -17.154 1.00 89.75 94 LEU A CA 1
ATOM 684 C C . LEU A 1 94 ? 1.005 -6.371 -16.149 1.00 89.75 94 LEU A C 1
ATOM 686 O O . LEU A 1 94 ? -0.125 -6.844 -16.218 1.00 89.75 94 LEU A O 1
ATOM 690 N N . ILE A 1 95 ? 1.898 -6.766 -15.250 1.00 89.69 95 ILE A N 1
ATOM 691 C CA . ILE A 1 95 ? 1.634 -7.812 -14.251 1.00 89.69 95 ILE A CA 1
ATOM 692 C C . ILE A 1 95 ? 1.470 -7.247 -12.839 1.00 89.69 95 ILE A C 1
ATOM 694 O O . ILE A 1 95 ? 0.955 -7.932 -11.963 1.00 89.69 95 ILE A O 1
ATOM 698 N N . CYS A 1 96 ? 1.891 -6.002 -12.619 1.00 89.56 96 CYS A N 1
ATOM 699 C CA . CYS A 1 96 ? 1.690 -5.283 -11.369 1.00 89.56 96 CYS A CA 1
ATOM 700 C C . CYS A 1 96 ? 1.501 -3.796 -11.672 1.00 89.56 96 CYS A C 1
ATOM 702 O O . CYS A 1 96 ? 2.285 -3.238 -12.437 1.00 89.56 96 CYS A O 1
ATOM 704 N N . ASP A 1 97 ? 0.485 -3.179 -11.070 1.00 92.00 97 ASP A N 1
ATOM 705 C CA . ASP A 1 97 ? 0.312 -1.727 -10.956 1.00 92.00 97 ASP A CA 1
ATOM 706 C C . ASP A 1 97 ? -0.174 -1.455 -9.532 1.00 92.00 97 ASP A C 1
ATOM 708 O O . ASP A 1 97 ? -1.331 -1.711 -9.192 1.00 92.00 97 ASP A O 1
ATOM 712 N N . ALA A 1 98 ? 0.750 -1.060 -8.663 1.00 91.00 98 ALA A N 1
ATOM 713 C CA . ALA A 1 98 ? 0.506 -0.960 -7.234 1.00 91.00 98 ALA A CA 1
ATOM 714 C C . ALA A 1 98 ? 1.131 0.307 -6.658 1.00 91.00 98 ALA A C 1
ATOM 716 O O . ALA A 1 98 ? 2.177 0.772 -7.099 1.00 91.00 98 ALA A O 1
ATOM 717 N N . VAL A 1 99 ? 0.508 0.836 -5.608 1.00 92.00 99 VAL A N 1
ATOM 718 C CA . VAL A 1 99 ? 1.134 1.820 -4.727 1.00 92.00 99 VAL A CA 1
ATOM 719 C C . VAL A 1 99 ? 1.344 1.148 -3.384 1.00 92.00 99 VAL A C 1
ATOM 721 O O . VAL A 1 99 ? 0.383 0.705 -2.757 1.00 92.00 99 VAL A O 1
ATOM 724 N N . VAL A 1 100 ? 2.599 1.064 -2.961 1.00 91.56 100 VAL A N 1
ATOM 725 C CA . VAL A 1 100 ? 3.005 0.474 -1.689 1.00 91.56 100 VAL A CA 1
ATOM 726 C C . VAL A 1 100 ? 3.305 1.609 -0.711 1.00 91.56 100 VAL A C 1
ATOM 728 O O . VAL A 1 100 ? 4.293 2.327 -0.902 1.00 91.56 100 VAL A O 1
ATOM 731 N N . PRO A 1 101 ? 2.468 1.828 0.318 1.00 93.19 101 PRO A N 1
ATOM 732 C CA . PRO A 1 101 ? 2.763 2.804 1.357 1.00 93.19 101 PRO A CA 1
ATOM 733 C C . PRO A 1 101 ? 4.039 2.422 2.107 1.00 93.19 101 PRO A C 1
ATOM 735 O O . PRO A 1 101 ? 4.270 1.249 2.394 1.00 93.19 101 PRO A O 1
ATOM 738 N N . HIS A 1 102 ? 4.857 3.408 2.466 1.00 91.62 102 HIS A N 1
ATOM 739 C CA . HIS A 1 102 ? 6.067 3.174 3.245 1.00 91.62 102 HIS A CA 1
ATOM 740 C C . HIS A 1 102 ? 5.706 2.933 4.718 1.00 91.62 102 HIS A C 1
ATOM 742 O O . HIS A 1 102 ? 5.690 3.845 5.549 1.00 91.62 102 HIS A O 1
ATOM 748 N N . LEU A 1 103 ? 5.358 1.686 5.022 1.00 91.25 103 LEU A N 1
ATOM 749 C CA . LEU A 1 103 ? 5.060 1.223 6.368 1.00 91.25 103 LEU A CA 1
ATOM 750 C C . LEU A 1 103 ? 6.372 0.928 7.089 1.00 91.25 103 LEU A C 1
ATOM 752 O O . LEU A 1 103 ? 6.963 -0.123 6.879 1.00 91.25 103 LEU A O 1
ATOM 756 N N . GLU A 1 104 ? 6.815 1.847 7.944 1.00 90.50 104 GLU A N 1
ATOM 757 C CA . GLU A 1 104 ? 7.974 1.652 8.820 1.00 90.50 104 GLU A CA 1
ATOM 758 C C . GLU A 1 104 ? 7.499 1.103 10.177 1.00 90.50 104 GLU A C 1
ATOM 760 O O . GLU A 1 104 ? 7.045 1.887 11.025 1.00 90.50 104 GLU A O 1
ATOM 765 N N . PRO A 1 105 ? 7.590 -0.221 10.438 1.00 91.25 105 PRO A N 1
ATOM 766 C CA . PRO A 1 105 ? 7.047 -0.810 11.659 1.00 91.25 105 PRO A CA 1
ATOM 767 C C . PRO A 1 105 ? 7.708 -0.236 12.907 1.00 91.25 105 PRO A C 1
ATOM 769 O O . PRO A 1 105 ? 7.114 -0.237 13.984 1.00 91.25 105 PRO A O 1
ATOM 772 N N . ARG A 1 106 ? 8.937 0.290 12.782 1.00 91.25 106 ARG A N 1
ATOM 773 C CA . ARG A 1 106 ? 9.642 0.876 13.916 1.00 91.25 106 ARG A CA 1
ATOM 774 C C . ARG A 1 106 ? 9.110 2.241 14.331 1.00 91.25 106 ARG A C 1
ATOM 776 O O . ARG A 1 106 ? 9.298 2.596 15.494 1.00 91.25 106 ARG A O 1
ATOM 783 N N . ALA A 1 107 ? 8.498 2.991 13.425 1.00 93.25 107 ALA A N 1
ATOM 784 C CA . ALA A 1 107 ? 8.041 4.358 13.670 1.00 93.25 107 ALA A CA 1
ATOM 785 C C . ALA A 1 107 ? 6.522 4.459 13.869 1.00 93.25 107 ALA A C 1
ATOM 787 O O . ALA A 1 107 ? 6.037 5.481 14.354 1.00 93.25 107 ALA A O 1
ATOM 788 N N 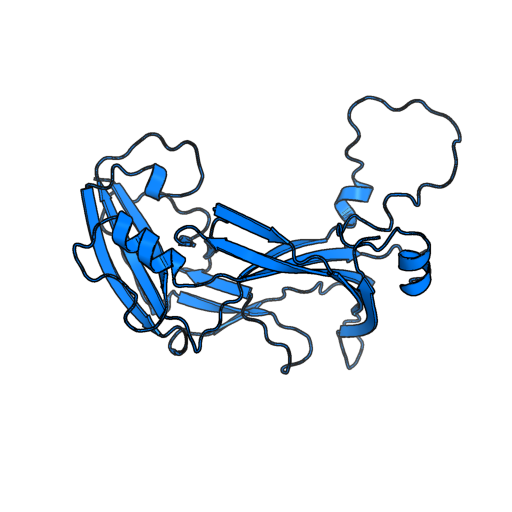. LEU A 1 108 ? 5.780 3.418 13.490 1.00 96.56 108 LEU A N 1
ATOM 789 C CA . LEU A 1 108 ? 4.327 3.446 13.417 1.00 96.56 108 LEU A CA 1
ATOM 790 C C . LEU A 1 108 ? 3.663 2.611 14.512 1.00 96.56 108 LEU A C 1
ATOM 792 O O . LEU A 1 108 ? 4.133 1.548 14.927 1.00 96.56 108 LEU A O 1
ATOM 796 N N . TRP A 1 109 ? 2.516 3.115 14.937 1.00 98.00 109 TRP A N 1
ATOM 797 C CA . TRP A 1 109 ? 1.535 2.442 15.765 1.00 98.00 109 TRP A CA 1
ATOM 798 C C . TRP A 1 109 ? 0.258 2.238 14.965 1.00 98.00 109 TRP A C 1
ATOM 800 O O . TRP A 1 109 ? -0.068 3.029 14.075 1.00 98.00 109 TRP A O 1
ATOM 810 N N . LEU A 1 110 ? -0.473 1.188 15.315 1.00 98.19 110 LEU A N 1
ATOM 811 C CA . LEU A 1 110 ? -1.769 0.878 14.741 1.00 98.19 110 LEU A CA 1
ATOM 812 C C . LEU A 1 110 ? -2.842 0.952 15.818 1.00 98.19 110 LEU A C 1
ATOM 814 O O . LEU A 1 110 ? -2.708 0.336 16.875 1.00 98.19 110 LEU A O 1
ATOM 818 N N . GLY A 1 111 ? -3.913 1.686 15.533 1.00 98.12 111 GLY A N 1
ATOM 819 C CA . GLY A 1 111 ? -5.138 1.664 16.321 1.00 98.12 111 GLY A CA 1
ATOM 820 C C . GLY A 1 111 ? -6.253 0.958 15.561 1.00 98.12 111 GLY A C 1
ATOM 821 O O . GLY A 1 111 ? -6.498 1.277 14.398 1.00 98.12 111 GLY A O 1
ATOM 822 N N . ALA A 1 112 ? -6.936 0.025 16.218 1.00 98.00 112 ALA A N 1
ATOM 823 C CA . ALA A 1 112 ? -8.145 -0.616 15.717 1.00 98.00 112 ALA A CA 1
ATOM 824 C C . ALA A 1 112 ? -9.370 0.023 16.381 1.00 98.00 112 ALA A C 1
ATOM 826 O O . ALA A 1 112 ? -9.458 0.089 17.610 1.00 98.00 112 ALA A O 1
ATOM 827 N N . TYR A 1 113 ? -10.330 0.473 15.574 1.00 98.12 113 TYR A N 1
ATOM 828 C CA . TYR A 1 113 ? -11.517 1.176 16.051 1.00 98.12 113 TYR A CA 1
ATOM 829 C C . TYR A 1 113 ? -12.787 0.551 15.500 1.00 98.12 113 TYR A C 1
ATOM 831 O O . TYR A 1 113 ? -12.879 0.189 14.328 1.00 98.12 113 TYR A O 1
ATOM 839 N N . GLN A 1 114 ? -13.803 0.489 16.353 1.00 96.81 114 GLN A N 1
ATOM 840 C CA . GLN A 1 114 ? -15.160 0.189 15.943 1.00 96.81 114 GLN A CA 1
ATOM 841 C C . GLN A 1 114 ? -15.928 1.492 15.758 1.00 96.81 114 GLN A C 1
ATOM 843 O O . GLN A 1 114 ? -16.120 2.252 16.707 1.00 96.81 114 GLN A O 1
ATOM 848 N N . LEU A 1 115 ? -16.450 1.697 14.560 1.00 96.00 115 LEU A N 1
ATOM 849 C CA . LEU A 1 115 ? -17.470 2.700 14.293 1.00 96.00 115 LEU A CA 1
ATOM 850 C C . LEU A 1 115 ? -18.834 2.073 14.536 1.00 96.00 115 LEU A C 1
ATOM 852 O O . LEU A 1 115 ? -19.043 0.907 14.197 1.00 96.00 115 LEU A O 1
ATOM 856 N N . SER A 1 116 ? -19.777 2.828 15.092 1.00 95.94 116 SER A N 1
ATOM 857 C CA . SER A 1 116 ? -21.156 2.359 15.168 1.00 95.94 116 SER A CA 1
ATOM 858 C C . SER A 1 116 ? -22.180 3.462 14.967 1.00 95.94 116 SER A C 1
ATOM 860 O O . SER A 1 116 ? -21.963 4.616 15.338 1.00 95.94 116 SER A O 1
ATOM 862 N N . GLY A 1 117 ? -23.308 3.098 14.362 1.00 95.12 117 GLY A N 1
ATOM 863 C CA . GLY A 1 117 ? -24.387 4.029 14.064 1.00 95.12 117 GLY A CA 1
ATOM 864 C C . GLY A 1 117 ? -25.496 3.414 13.213 1.00 95.12 117 GLY A C 1
ATOM 865 O O . GLY A 1 117 ? -25.463 2.221 12.909 1.00 95.12 117 GLY A O 1
ATOM 866 N N . PRO A 1 118 ? -26.528 4.190 12.855 1.00 94.94 118 PRO A N 1
ATOM 867 C CA . PRO A 1 118 ? -27.489 3.791 11.833 1.00 94.94 118 PRO A CA 1
ATOM 868 C C . PRO A 1 118 ? -26.800 3.464 10.503 1.00 94.94 118 PRO A C 1
ATOM 870 O O . PRO A 1 118 ? -25.859 4.151 10.109 1.00 94.94 118 PRO A O 1
ATOM 873 N N . GLU A 1 119 ? -27.280 2.442 9.804 1.00 93.50 119 GLU A N 1
ATOM 874 C CA . GLU A 1 119 ? -26.821 2.131 8.449 1.00 93.50 119 GLU A CA 1
ATOM 875 C C . GLU A 1 119 ? -27.246 3.233 7.467 1.00 93.50 119 GLU A C 1
ATOM 877 O O . GLU A 1 119 ? -28.304 3.854 7.619 1.00 93.50 119 GLU A O 1
ATOM 882 N N . ARG A 1 120 ? -26.407 3.494 6.466 1.00 90.44 120 ARG A N 1
ATOM 883 C CA . ARG A 1 120 ? -26.655 4.430 5.370 1.00 90.44 120 ARG A CA 1
ATOM 884 C C . ARG A 1 120 ? -26.408 3.739 4.030 1.00 90.44 120 ARG A C 1
ATOM 886 O O . ARG A 1 120 ? -25.568 2.847 3.964 1.00 90.44 120 ARG A O 1
ATOM 893 N N . PRO A 1 121 ? -27.084 4.176 2.954 1.00 84.94 121 PRO A N 1
ATOM 894 C CA . PRO A 1 121 ? -26.736 3.739 1.609 1.00 84.94 121 PRO A CA 1
ATOM 895 C C . PRO A 1 121 ? -25.274 4.098 1.324 1.00 84.94 121 PRO A C 1
ATOM 897 O O . PRO A 1 121 ? -24.919 5.277 1.372 1.00 84.94 121 PRO A O 1
ATOM 900 N N . SER A 1 122 ? -24.435 3.101 1.046 1.00 81.56 122 SER A N 1
ATOM 901 C CA . SER A 1 122 ? -23.046 3.317 0.648 1.00 81.56 122 SER A CA 1
ATOM 902 C C . SER A 1 122 ? -22.942 3.424 -0.872 1.00 81.56 122 SER A C 1
ATOM 904 O O . SER A 1 122 ? -23.567 2.662 -1.611 1.00 81.56 122 SER A O 1
ATOM 906 N N . SER A 1 123 ? -22.149 4.381 -1.346 1.00 68.50 123 SER A N 1
ATOM 907 C CA . SER A 1 123 ? -21.820 4.546 -2.768 1.00 68.50 123 SER A CA 1
ATOM 908 C C . SER A 1 123 ? -20.421 4.037 -3.122 1.00 68.50 123 SER A C 1
ATOM 910 O O . SER A 1 123 ? -20.099 3.948 -4.304 1.00 68.50 123 SER A O 1
ATOM 912 N N . GLY A 1 124 ? -19.595 3.724 -2.122 1.00 66.94 124 GLY A N 1
ATOM 913 C CA . GLY A 1 124 ? -18.215 3.286 -2.286 1.00 66.94 124 GLY A CA 1
ATOM 914 C C . GLY A 1 124 ? -17.867 2.039 -1.472 1.00 66.94 124 GLY A C 1
ATOM 915 O O . GLY A 1 124 ? -18.732 1.378 -0.894 1.00 66.94 124 GLY A O 1
ATOM 916 N N . GLY A 1 125 ? -16.572 1.708 -1.471 1.00 77.19 125 GLY A N 1
ATOM 917 C CA . GLY A 1 125 ? -16.022 0.507 -0.830 1.00 77.19 125 GLY A CA 1
ATOM 918 C C . GLY A 1 125 ? -15.620 0.675 0.640 1.00 77.19 125 GLY A C 1
ATOM 919 O O . GLY A 1 125 ? -15.449 -0.325 1.330 1.00 77.19 125 GLY A O 1
ATOM 920 N N . HIS A 1 126 ? -15.478 1.907 1.150 1.00 88.38 126 HIS A N 1
ATOM 921 C CA . HIS A 1 126 ? -15.035 2.126 2.529 1.00 88.38 126 HIS A CA 1
ATOM 922 C C . HIS A 1 126 ? -16.209 1.963 3.518 1.00 88.38 126 HIS A C 1
ATOM 924 O O . HIS A 1 126 ? -17.200 2.693 3.421 1.00 88.38 126 HIS A O 1
ATOM 930 N N . PRO A 1 127 ? -16.111 1.096 4.545 1.00 87.88 127 PRO A N 1
ATOM 931 C CA . PRO A 1 127 ? -17.254 0.743 5.392 1.00 87.88 127 PRO A CA 1
ATOM 932 C C . PRO A 1 127 ? -17.795 1.919 6.222 1.00 87.88 127 PRO A C 1
ATOM 934 O O . PRO A 1 127 ? -18.982 1.962 6.528 1.00 87.88 127 PRO A O 1
ATOM 937 N N . ALA A 1 128 ? -16.966 2.919 6.541 1.00 90.12 128 ALA A N 1
ATOM 938 C CA . ALA A 1 128 ? -17.434 4.143 7.205 1.00 90.12 128 ALA A CA 1
ATOM 939 C C . ALA A 1 128 ? -18.488 4.934 6.401 1.00 90.12 128 ALA A C 1
ATOM 941 O O . ALA A 1 12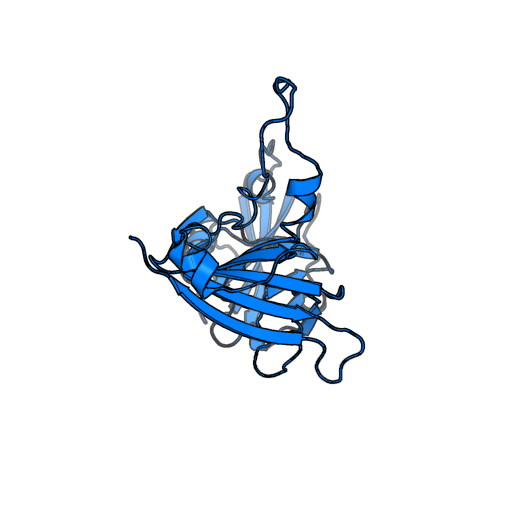8 ? -19.289 5.639 7.008 1.00 90.12 128 ALA A O 1
ATOM 942 N N . GLU A 1 129 ? -18.537 4.811 5.068 1.00 90.12 129 GLU A N 1
ATOM 943 C CA . GLU A 1 129 ? -19.561 5.481 4.246 1.00 90.12 129 GLU A CA 1
ATOM 944 C C . GLU A 1 129 ? -20.961 4.904 4.486 1.00 90.12 129 GLU A C 1
ATOM 946 O O . GLU A 1 129 ? -21.960 5.622 4.427 1.00 90.12 129 GLU A O 1
ATOM 951 N N . GLY A 1 130 ? -21.030 3.610 4.804 1.00 90.75 130 GLY A N 1
ATOM 952 C CA . GLY A 1 130 ? -22.273 2.906 5.105 1.00 90.75 130 GLY A CA 1
ATOM 953 C C . GLY A 1 130 ? -22.778 3.118 6.534 1.00 90.75 130 GLY A C 1
ATOM 954 O O . GLY A 1 130 ? -23.808 2.558 6.902 1.00 90.75 130 GLY A O 1
ATOM 955 N N . VAL A 1 131 ? -22.093 3.917 7.363 1.00 92.81 131 VAL A N 1
ATOM 956 C CA . VAL A 1 131 ? -22.476 4.145 8.764 1.00 92.81 131 VAL A CA 1
ATOM 957 C C . VAL A 1 131 ? -22.658 5.632 9.048 1.00 92.81 131 VAL A C 1
ATOM 959 O O . VAL A 1 131 ? -21.779 6.463 8.842 1.00 92.81 131 VAL A O 1
ATOM 962 N N . ALA A 1 132 ? -23.804 5.985 9.620 1.00 94.00 132 ALA A N 1
ATOM 963 C CA . ALA A 1 132 ? -24.021 7.260 10.287 1.00 94.00 132 ALA A CA 1
ATOM 964 C C . ALA A 1 132 ? -23.279 7.282 11.632 1.00 94.00 132 ALA A C 1
ATOM 966 O O . ALA A 1 132 ? -23.903 7.053 12.665 1.00 94.00 132 ALA A O 1
ATOM 967 N N . ILE A 1 133 ? -21.962 7.503 11.613 1.00 94.81 133 ILE A N 1
ATOM 968 C CA . ILE A 1 133 ? -21.084 7.371 12.789 1.00 94.81 133 ILE A CA 1
ATOM 969 C C . ILE A 1 133 ? -21.648 8.163 13.978 1.00 94.81 133 ILE A C 1
ATOM 971 O O . ILE A 1 133 ? -21.644 9.392 13.985 1.00 94.81 133 ILE A O 1
ATOM 975 N N . ALA A 1 134 ? -22.154 7.437 14.974 1.00 94.69 134 ALA A N 1
ATOM 976 C CA . ALA A 1 134 ? -22.718 7.976 16.207 1.00 94.69 134 ALA A CA 1
ATOM 977 C C . ALA A 1 134 ? -21.747 7.808 17.380 1.00 94.69 134 ALA A C 1
ATOM 979 O O . ALA A 1 134 ? -21.738 8.621 18.300 1.00 94.69 134 ALA A O 1
ATOM 980 N N . SER A 1 135 ? -20.923 6.761 17.342 1.00 94.94 135 SER A N 1
ATOM 981 C CA . SER A 1 135 ? -19.843 6.555 18.298 1.00 94.94 135 SER A CA 1
ATOM 982 C C . SER A 1 135 ? -18.655 5.846 17.663 1.00 94.94 135 SER A C 1
ATOM 984 O O . SER A 1 135 ? -18.790 5.072 16.708 1.00 94.94 135 SER A O 1
ATOM 986 N N . VAL A 1 136 ? -17.490 6.114 18.243 1.00 97.19 136 VAL A N 1
ATOM 987 C CA . VAL A 1 136 ? -16.224 5.450 17.960 1.00 97.19 136 VAL A CA 1
ATOM 988 C C . VAL A 1 136 ? -15.767 4.793 19.250 1.00 97.19 136 VAL A C 1
ATOM 990 O O . VAL A 1 136 ? -15.745 5.430 20.304 1.00 97.19 136 VAL A O 1
ATOM 993 N N . ARG A 1 137 ? -15.404 3.518 19.162 1.00 97.00 137 ARG A N 1
ATOM 994 C CA . ARG A 1 137 ? -14.821 2.766 20.267 1.00 97.00 137 ARG A CA 1
ATOM 995 C C . ARG A 1 137 ? -13.411 2.333 19.906 1.00 97.00 137 ARG A C 1
ATOM 997 O O . ARG A 1 137 ? -13.220 1.705 18.865 1.00 97.00 137 ARG A O 1
ATOM 1004 N N . CYS A 1 138 ? -12.449 2.623 20.773 1.00 98.00 138 CYS A N 1
ATOM 1005 C CA . CYS A 1 138 ? -11.098 2.087 20.637 1.00 98.00 138 CYS A CA 1
ATOM 1006 C C . CYS A 1 138 ? -11.110 0.607 21.046 1.00 98.00 138 CYS A C 1
ATOM 1008 O O . CYS A 1 138 ? -11.539 0.269 22.152 1.00 98.00 138 CYS A O 1
ATOM 1010 N N . LEU A 1 139 ? -10.696 -0.280 20.142 1.00 97.44 139 LEU A N 1
ATOM 1011 C CA . LEU A 1 139 ? -10.607 -1.717 20.406 1.00 97.44 139 LEU A CA 1
ATOM 1012 C C . LEU A 1 139 ? -9.206 -2.101 20.873 1.00 97.44 139 LEU A C 1
ATOM 1014 O O . LEU A 1 139 ? -9.073 -2.928 21.772 1.00 97.44 139 LEU A O 1
ATOM 1018 N N . ASP A 1 140 ? -8.184 -1.514 20.253 1.00 97.75 140 ASP A N 1
ATOM 1019 C CA . ASP A 1 140 ? -6.787 -1.832 20.516 1.00 97.75 140 ASP A CA 1
ATOM 1020 C C . ASP A 1 140 ? -5.850 -0.754 19.963 1.00 97.75 140 ASP A C 1
ATOM 1022 O O . ASP A 1 140 ? -6.178 -0.083 18.983 1.00 97.75 140 ASP A O 1
ATOM 1026 N N . GLN A 1 141 ? -4.674 -0.618 20.575 1.00 97.75 141 GLN A N 1
ATOM 1027 C CA . GLN A 1 141 ? -3.569 0.209 20.097 1.00 97.75 141 GLN A CA 1
ATOM 1028 C C . GLN A 1 141 ? -2.245 -0.455 20.448 1.00 97.75 141 GLN A C 1
ATOM 1030 O O . GLN A 1 141 ? -2.032 -0.849 21.597 1.00 97.75 141 GLN A O 1
ATOM 1035 N N . PHE A 1 142 ? -1.342 -0.560 19.479 1.00 97.38 142 PHE A N 1
ATOM 1036 C CA . PHE A 1 142 ? -0.038 -1.176 19.703 1.00 97.38 142 PHE A CA 1
ATOM 1037 C C . PHE A 1 142 ? 1.003 -0.715 18.685 1.00 97.38 142 PHE A C 1
ATOM 1039 O O . PHE A 1 142 ? 0.674 -0.193 17.615 1.00 97.38 142 PHE A O 1
ATOM 1046 N N . SER A 1 143 ? 2.278 -0.900 19.031 1.00 97.00 143 SER A N 1
ATOM 1047 C CA . SER A 1 143 ? 3.379 -0.653 18.104 1.00 97.00 143 SER A CA 1
ATOM 1048 C C . SER A 1 143 ? 3.368 -1.703 17.000 1.00 97.00 143 SER A C 1
ATOM 1050 O O . SER A 1 143 ? 3.293 -2.895 17.291 1.00 97.00 143 SER A O 1
ATOM 1052 N N . LEU A 1 144 ? 3.545 -1.297 15.738 1.00 95.00 144 LEU A N 1
ATOM 1053 C CA . LEU A 1 144 ? 3.649 -2.264 14.641 1.00 95.00 144 LEU A CA 1
ATOM 1054 C C . LEU A 1 144 ? 4.825 -3.236 14.809 1.00 95.00 144 LEU A C 1
ATOM 1056 O O . LEU A 1 144 ? 4.785 -4.326 14.255 1.00 95.00 144 LEU A O 1
ATOM 1060 N N . ARG A 1 145 ? 5.838 -2.905 15.620 1.00 93.44 145 ARG A N 1
ATOM 1061 C CA . ARG A 1 145 ? 6.934 -3.826 15.969 1.00 93.44 145 ARG A CA 1
ATOM 1062 C C . ARG A 1 145 ? 6.464 -5.106 16.669 1.00 93.44 145 ARG A C 1
ATOM 1064 O O . ARG A 1 145 ? 7.212 -6.077 16.690 1.00 93.44 145 ARG A O 1
ATOM 1071 N N . GLU A 1 146 ? 5.289 -5.074 17.293 1.00 93.94 146 GLU A N 1
ATOM 1072 C CA . GLU A 1 146 ? 4.707 -6.196 18.037 1.00 93.94 146 GLU A CA 1
ATOM 1073 C C . GLU A 1 146 ? 3.770 -7.057 17.178 1.00 93.94 146 GLU A C 1
ATOM 1075 O O . GLU A 1 146 ? 3.249 -8.054 17.671 1.00 93.94 146 GLU A O 1
ATOM 1080 N N . ALA A 1 147 ? 3.517 -6.670 15.924 1.00 92.69 147 ALA A N 1
ATOM 1081 C CA . ALA A 1 147 ? 2.698 -7.454 15.009 1.00 92.69 147 ALA A CA 1
ATOM 1082 C C . ALA A 1 147 ? 3.433 -8.726 14.559 1.00 92.69 147 ALA A C 1
ATOM 1084 O O . ALA A 1 147 ? 4.646 -8.713 14.332 1.00 92.69 147 ALA A O 1
ATOM 1085 N N . ASP A 1 148 ? 2.676 -9.807 14.373 1.00 92.81 148 ASP A N 1
ATOM 1086 C CA . ASP A 1 148 ? 3.189 -11.020 13.741 1.00 92.81 148 ASP A CA 1
ATOM 1087 C C . ASP A 1 148 ? 3.524 -10.757 12.267 1.00 92.81 148 ASP A C 1
ATOM 1089 O O . ASP A 1 148 ? 2.994 -9.837 11.647 1.00 92.81 148 ASP A O 1
ATOM 1093 N N . ASN A 1 149 ? 4.413 -11.565 11.691 1.00 91.50 149 ASN A N 1
ATOM 1094 C CA . ASN A 1 149 ? 4.865 -11.398 10.311 1.00 91.50 149 ASN A CA 1
ATOM 1095 C C . ASN A 1 149 ? 4.287 -12.492 9.409 1.00 91.50 149 ASN A C 1
ATOM 1097 O O . ASN A 1 149 ? 4.259 -13.666 9.776 1.00 91.50 149 ASN A O 1
ATOM 1101 N N . GLU A 1 150 ? 3.897 -12.097 8.206 1.00 90.31 150 GLU A N 1
ATOM 1102 C CA . GLU A 1 150 ? 3.498 -12.951 7.094 1.00 90.31 150 GLU A CA 1
ATOM 1103 C C . GLU A 1 150 ? 4.369 -12.601 5.886 1.00 90.31 150 GLU A C 1
ATOM 1105 O O . GLU A 1 150 ? 4.718 -11.440 5.671 1.00 90.31 150 GLU A O 1
ATOM 1110 N N . THR A 1 151 ? 4.745 -13.598 5.092 1.00 88.00 151 THR A N 1
ATOM 1111 C CA . THR A 1 151 ? 5.527 -13.387 3.874 1.00 88.00 151 THR A CA 1
ATOM 1112 C C . THR A 1 151 ? 4.668 -13.624 2.641 1.00 88.00 151 THR A C 1
ATOM 1114 O O . THR A 1 151 ? 3.840 -14.534 2.608 1.00 88.00 151 THR A O 1
ATOM 1117 N N . CYS A 1 152 ? 4.868 -12.817 1.601 1.00 84.94 152 CYS A N 1
ATOM 1118 C CA . CYS A 1 152 ? 4.184 -12.994 0.326 1.00 84.94 152 CYS A CA 1
ATOM 1119 C C . CYS A 1 152 ? 5.113 -12.810 -0.868 1.00 84.94 152 CYS A C 1
ATOM 1121 O O . CYS A 1 152 ? 6.072 -12.039 -0.830 1.00 84.94 152 CYS A O 1
ATOM 1123 N N . TRP A 1 153 ? 4.761 -13.460 -1.973 1.00 81.50 153 TRP A N 1
ATOM 1124 C CA . TRP A 1 153 ? 5.356 -13.183 -3.274 1.00 81.50 153 TRP A CA 1
ATOM 1125 C C . TRP A 1 153 ? 4.764 -11.889 -3.833 1.00 81.50 153 TRP A C 1
ATOM 1127 O O . TRP A 1 153 ? 3.610 -11.866 -4.255 1.00 81.50 153 TRP A O 1
ATOM 1137 N N . PHE A 1 154 ? 5.541 -10.807 -3.796 1.00 79.81 154 PHE A N 1
ATOM 1138 C CA . PHE A 1 154 ? 5.172 -9.535 -4.427 1.00 79.81 154 PHE A CA 1
ATOM 1139 C C . PHE A 1 154 ? 5.737 -9.417 -5.851 1.00 79.81 154 PHE A C 1
ATOM 1141 O O . PHE A 1 154 ? 5.128 -8.795 -6.719 1.00 79.81 154 PHE A O 1
ATOM 1148 N N . TYR A 1 155 ? 6.884 -10.054 -6.101 1.00 80.62 155 TYR A N 1
ATOM 1149 C CA . TYR A 1 155 ? 7.527 -10.124 -7.410 1.00 80.62 155 TYR A CA 1
ATOM 1150 C C . TYR A 1 155 ? 7.041 -11.353 -8.194 1.00 80.62 155 TYR A C 1
ATOM 1152 O O . TYR A 1 155 ? 6.646 -12.355 -7.588 1.00 80.62 155 TYR A O 1
ATOM 1160 N N . PRO A 1 156 ? 7.065 -11.306 -9.541 1.00 85.69 156 PRO A N 1
ATOM 1161 C CA . PRO A 1 156 ? 6.717 -12.459 -10.363 1.00 85.69 156 PRO A CA 1
ATOM 1162 C C . PRO A 1 156 ? 7.585 -13.679 -10.041 1.00 85.69 156 PRO A C 1
ATOM 1164 O O . PRO A 1 156 ? 8.796 -13.573 -9.868 1.00 85.69 156 PRO A O 1
ATOM 1167 N N . THR A 1 157 ? 6.953 -14.850 -10.017 1.00 83.88 157 THR A N 1
ATOM 1168 C CA . THR A 1 157 ? 7.605 -16.148 -9.773 1.00 83.88 157 THR A CA 1
ATOM 1169 C C . THR A 1 157 ? 7.813 -16.956 -11.054 1.00 83.88 157 THR A C 1
ATOM 1171 O O . THR A 1 157 ? 8.513 -17.965 -11.054 1.00 83.88 157 THR A O 1
ATOM 1174 N N . GLU A 1 158 ? 7.213 -16.526 -12.166 1.00 87.69 158 GLU A N 1
ATOM 1175 C CA . GLU A 1 158 ? 7.376 -17.174 -13.463 1.00 87.69 158 GLU A CA 1
ATOM 1176 C C . GLU A 1 158 ? 8.712 -16.801 -14.107 1.00 87.69 158 GLU A C 1
ATOM 1178 O O . GLU A 1 158 ? 9.094 -15.629 -14.144 1.00 87.69 158 GLU A O 1
ATOM 1183 N N . ASN A 1 159 ? 9.374 -17.782 -14.722 1.00 89.44 159 ASN A N 1
ATOM 1184 C CA . ASN A 1 159 ? 10.616 -17.543 -15.446 1.00 89.44 159 ASN A CA 1
ATOM 1185 C C . ASN A 1 159 ? 10.422 -16.519 -16.577 1.00 89.44 159 ASN A C 1
ATOM 1187 O O . ASN A 1 159 ? 9.470 -16.592 -17.369 1.00 89.44 159 ASN A O 1
ATOM 1191 N N . GLY A 1 160 ? 11.351 -15.573 -16.686 1.00 90.88 160 GLY A N 1
ATOM 1192 C CA . GLY A 1 160 ? 11.294 -14.545 -17.717 1.00 90.88 160 GLY A CA 1
ATOM 1193 C C . GLY A 1 160 ? 12.153 -13.323 -17.429 1.00 90.88 160 GLY A C 1
ATOM 1194 O O . GLY A 1 160 ? 12.787 -13.213 -16.382 1.00 90.88 160 GLY A O 1
ATOM 1195 N N . ASN A 1 161 ? 12.157 -12.398 -18.388 1.00 91.88 161 ASN A N 1
ATOM 1196 C CA . ASN A 1 161 ? 12.721 -11.065 -18.209 1.00 91.88 161 ASN A CA 1
ATOM 1197 C C . ASN A 1 161 ? 11.582 -10.084 -17.921 1.00 91.88 161 ASN A C 1
ATOM 1199 O O . ASN A 1 161 ? 10.514 -10.154 -18.540 1.00 91.88 161 ASN A O 1
ATOM 1203 N N . TYR A 1 162 ? 11.839 -9.158 -17.013 1.00 92.44 162 TYR A N 1
ATOM 1204 C CA . TYR A 1 162 ? 10.873 -8.193 -16.523 1.00 92.44 162 TYR A CA 1
ATOM 1205 C C . TYR A 1 162 ? 11.492 -6.807 -16.456 1.00 92.44 162 TYR A C 1
ATOM 1207 O O . TYR A 1 162 ? 12.713 -6.635 -16.410 1.00 92.44 162 TYR A O 1
ATOM 1215 N N . LEU A 1 163 ? 10.611 -5.820 -16.449 1.00 94.00 163 LEU A N 1
ATOM 1216 C CA . LEU A 1 163 ? 10.952 -4.423 -16.317 1.00 94.00 163 LEU A CA 1
ATOM 1217 C C . LEU A 1 163 ? 10.094 -3.819 -15.204 1.00 94.00 163 LEU A C 1
ATOM 1219 O O . LEU A 1 163 ? 8.869 -3.800 -15.314 1.00 94.00 163 LEU A O 1
ATOM 1223 N N . CYS A 1 164 ? 10.737 -3.362 -14.135 1.00 94.06 164 CYS A N 1
ATOM 1224 C CA . CYS A 1 164 ? 10.115 -2.620 -13.048 1.00 94.06 164 CYS A CA 1
ATOM 1225 C C . CYS A 1 164 ? 10.254 -1.123 -13.317 1.00 94.06 164 CYS A C 1
ATOM 1227 O O . CYS A 1 164 ? 11.325 -0.662 -13.705 1.00 94.06 164 CYS A O 1
ATOM 1229 N N . TRP A 1 165 ? 9.189 -0.374 -13.088 1.00 95.62 165 TRP A N 1
ATOM 1230 C CA . TRP A 1 165 ? 9.199 1.072 -12.962 1.00 95.62 165 TRP A CA 1
ATOM 1231 C C . TRP A 1 165 ? 8.814 1.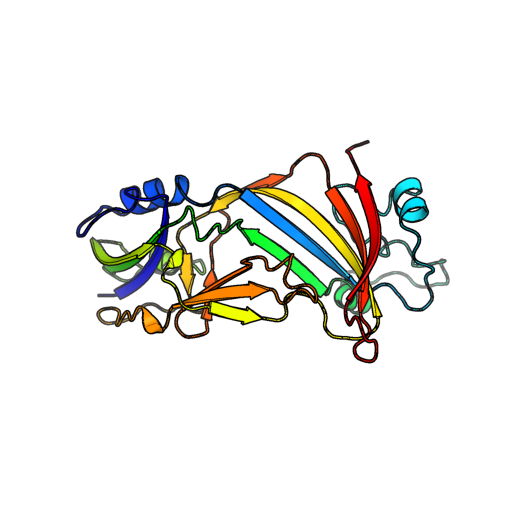429 -11.537 1.00 95.62 165 TRP A C 1
ATOM 1233 O O . TRP A 1 165 ? 7.799 0.948 -11.034 1.00 95.62 165 TRP A O 1
ATOM 1243 N N . GLU A 1 166 ? 9.600 2.300 -10.922 1.00 95.12 166 GLU A N 1
ATOM 1244 C CA . GLU A 1 166 ? 9.402 2.760 -9.556 1.00 95.12 166 GLU A CA 1
ATOM 1245 C C . GLU A 1 166 ? 9.445 4.284 -9.503 1.00 95.12 166 GLU A C 1
ATOM 1247 O O . GLU A 1 166 ? 10.360 4.925 -10.024 1.00 95.12 166 GLU A O 1
ATOM 1252 N N . ASN A 1 167 ? 8.461 4.881 -8.841 1.00 95.56 167 ASN A N 1
ATOM 1253 C CA . ASN A 1 167 ? 8.402 6.317 -8.602 1.00 95.56 167 ASN A CA 1
ATOM 1254 C C . ASN A 1 167 ? 7.976 6.574 -7.161 1.00 95.56 167 ASN A C 1
ATOM 1256 O O . ASN A 1 167 ? 6.920 6.116 -6.717 1.00 95.56 167 ASN A O 1
ATOM 1260 N N . GLN A 1 168 ? 8.802 7.320 -6.432 1.00 95.00 168 GLN A N 1
ATOM 1261 C CA . GLN A 1 168 ? 8.474 7.737 -5.077 1.00 95.00 168 GLN A CA 1
ATOM 1262 C C . GLN A 1 168 ? 7.269 8.680 -5.095 1.00 95.00 168 GLN A C 1
ATOM 1264 O O . GLN A 1 168 ? 7.116 9.516 -5.989 1.00 95.00 168 GLN A O 1
ATOM 1269 N N . ARG A 1 169 ? 6.394 8.514 -4.104 1.00 94.56 169 ARG A N 1
ATOM 1270 C CA . ARG A 1 169 ? 5.153 9.272 -3.965 1.00 94.56 169 ARG A CA 1
ATOM 1271 C C . ARG A 1 169 ? 5.073 9.914 -2.595 1.00 94.56 169 ARG A C 1
ATOM 1273 O O . ARG A 1 169 ? 5.301 9.240 -1.590 1.00 94.56 169 ARG A O 1
ATOM 1280 N N . SER A 1 170 ? 4.633 11.166 -2.553 1.00 96.38 170 SER A N 1
ATOM 1281 C CA . SER A 1 170 ? 3.930 11.684 -1.381 1.00 96.38 170 SER A CA 1
ATOM 1282 C C . SER A 1 170 ? 2.505 11.136 -1.391 1.00 96.38 170 SER A C 1
ATOM 1284 O O . SER A 1 170 ? 1.883 11.040 -2.452 1.00 96.38 170 SER A O 1
ATOM 1286 N N . LEU A 1 171 ? 2.002 10.733 -0.226 1.00 96.12 171 LEU A N 1
ATOM 1287 C CA . LEU A 1 171 ? 0.691 10.104 -0.077 1.00 96.12 171 LEU A CA 1
ATOM 1288 C C . LEU A 1 171 ? -0.088 10.763 1.058 1.00 96.12 171 LEU A C 1
ATOM 1290 O O . LEU A 1 171 ? 0.452 11.008 2.133 1.00 96.12 171 LEU A O 1
ATOM 1294 N N . GLU A 1 172 ? -1.381 10.959 0.837 1.00 95.94 172 GLU A N 1
ATOM 1295 C CA . GLU A 1 172 ? -2.364 11.148 1.896 1.00 95.94 172 GLU A CA 1
ATOM 1296 C C . GLU A 1 172 ? -3.303 9.947 1.875 1.00 95.94 172 GLU A C 1
ATOM 1298 O O . GLU A 1 172 ? -3.966 9.688 0.869 1.00 95.94 172 GLU A O 1
ATOM 1303 N N . LEU A 1 173 ? -3.340 9.190 2.969 1.00 95.75 173 LEU A N 1
ATOM 1304 C CA . LEU A 1 173 ? -4.152 7.982 3.084 1.00 95.75 173 LEU A CA 1
ATOM 1305 C C . LEU A 1 173 ? -5.396 8.247 3.932 1.00 95.75 173 LEU A C 1
ATOM 1307 O O . LEU A 1 173 ? -5.345 8.956 4.937 1.00 95.75 173 LEU A O 1
ATOM 1311 N N . SER A 1 174 ? -6.502 7.622 3.551 1.00 94.94 174 SER A N 1
ATOM 1312 C CA . SER A 1 174 ? -7.678 7.467 4.406 1.00 94.94 174 SER A CA 1
ATOM 1313 C C . SER A 1 174 ? -7.454 6.351 5.429 1.00 94.94 174 SER A C 1
ATOM 1315 O O . SER A 1 174 ? -6.441 5.647 5.393 1.00 94.94 174 SER A O 1
ATOM 1317 N N . LEU A 1 175 ? -8.399 6.199 6.358 1.00 96.19 175 LEU A N 1
ATOM 1318 C CA . LEU A 1 175 ? -8.368 5.108 7.327 1.00 96.19 175 LEU A CA 1
ATOM 1319 C C . LEU A 1 175 ? -8.370 3.752 6.617 1.00 96.19 175 LEU A C 1
ATOM 1321 O O . LEU A 1 175 ? -8.946 3.584 5.541 1.00 96.19 175 LEU A O 1
ATOM 1325 N N . GLY A 1 176 ? -7.712 2.793 7.254 1.00 96.69 176 GLY A N 1
ATOM 1326 C CA . GLY A 1 176 ? -7.602 1.438 6.756 1.00 96.69 176 GLY A CA 1
ATOM 1327 C C . GLY A 1 176 ? -8.855 0.625 7.044 1.00 96.69 176 GLY A C 1
ATOM 1328 O O . GLY A 1 176 ? -9.509 0.820 8.069 1.00 96.69 176 GLY A O 1
ATOM 1329 N N . TYR A 1 177 ? -9.167 -0.337 6.186 1.00 95.44 177 TYR A N 1
ATOM 1330 C CA . TYR A 1 177 ? -10.209 -1.335 6.438 1.00 95.44 177 TYR A CA 1
ATOM 1331 C C . TYR A 1 177 ? -9.849 -2.663 5.764 1.00 95.44 177 TYR A C 1
ATOM 1333 O O . TYR A 1 177 ? -9.157 -2.652 4.749 1.00 95.44 177 TYR A O 1
ATOM 1341 N N . PRO A 1 178 ? -10.281 -3.824 6.286 1.00 94.19 178 PRO A N 1
ATOM 1342 C CA . PRO A 1 178 ? -10.035 -5.088 5.601 1.00 94.19 178 PRO A CA 1
ATOM 1343 C C . PRO A 1 178 ? -10.764 -5.110 4.252 1.00 94.19 178 PRO A C 1
ATOM 1345 O O . PRO A 1 178 ? -11.936 -4.733 4.184 1.00 94.19 178 PRO A O 1
ATOM 1348 N N . ALA A 1 179 ? -10.111 -5.593 3.200 1.00 90.12 179 ALA A N 1
ATOM 1349 C CA . ALA A 1 179 ? -10.723 -5.811 1.896 1.00 90.12 179 ALA A CA 1
ATOM 1350 C C . ALA A 1 179 ? -12.005 -6.652 2.025 1.00 90.12 179 ALA A C 1
ATOM 1352 O O . ALA A 1 179 ? -12.113 -7.519 2.901 1.00 90.12 179 ALA A O 1
ATOM 1353 N N . ASP A 1 180 ? -12.992 -6.361 1.176 1.00 84.12 180 ASP A N 1
ATOM 1354 C CA . ASP A 1 180 ? -14.305 -7.020 1.174 1.00 84.12 180 ASP A CA 1
ATOM 1355 C C . ASP A 1 180 ? -15.032 -6.983 2.536 1.00 84.12 180 ASP A C 1
ATOM 1357 O O . ASP A 1 180 ? -15.811 -7.877 2.879 1.00 84.12 180 ASP A O 1
ATOM 1361 N N . SER A 1 181 ? -14.767 -5.966 3.363 1.00 82.06 181 SER A N 1
ATOM 1362 C CA . SER A 1 181 ? -15.476 -5.800 4.634 1.00 82.06 181 SER A CA 1
ATOM 1363 C C . SER A 1 181 ? -16.912 -5.345 4.423 1.00 82.06 181 SER A C 1
ATOM 1365 O O . SER A 1 181 ? -17.173 -4.328 3.786 1.00 82.06 181 SER A O 1
ATOM 1367 N N . CYS A 1 182 ? -17.841 -6.059 5.050 1.00 80.56 182 CYS A N 1
ATOM 1368 C CA . CYS A 1 182 ? -19.228 -5.644 5.186 1.00 80.56 182 CYS A CA 1
ATOM 1369 C C . CYS A 1 182 ? -19.494 -5.023 6.564 1.00 80.56 182 CYS A C 1
ATOM 1371 O O . CYS A 1 182 ? -18.754 -5.239 7.532 1.00 80.56 182 CYS A O 1
ATOM 1373 N N . LEU A 1 183 ? -20.582 -4.258 6.647 1.00 90.25 183 LEU A N 1
ATOM 1374 C CA . LEU A 1 183 ? -21.121 -3.802 7.922 1.00 90.25 183 LEU A CA 1
ATOM 1375 C C . LEU A 1 183 ? -21.597 -4.995 8.750 1.00 90.25 183 LEU A C 1
ATOM 1377 O O . LEU A 1 183 ? -22.147 -5.960 8.223 1.00 90.25 183 LEU A O 1
ATOM 1381 N N . GLN A 1 184 ? -21.402 -4.906 10.060 1.00 89.44 184 GLN A N 1
ATOM 1382 C CA . GLN A 1 184 ? -21.803 -5.937 11.009 1.00 89.44 184 GLN A CA 1
ATOM 1383 C C . GLN A 1 184 ? -23.043 -5.483 11.785 1.00 89.44 184 GLN A C 1
ATOM 1385 O O . GLN A 1 184 ? -23.143 -4.326 12.191 1.00 89.44 184 GLN A O 1
ATOM 1390 N N . GLU A 1 185 ? -23.981 -6.400 12.027 1.00 87.31 185 GLU A N 1
ATOM 1391 C CA . GLU A 1 185 ? -25.200 -6.123 12.808 1.00 87.31 185 GLU A CA 1
ATOM 1392 C C . GLU A 1 185 ? -24.939 -6.010 14.322 1.00 87.31 185 GLU A C 1
ATOM 1394 O O . GLU A 1 185 ? -25.801 -5.541 15.070 1.00 87.31 185 GLU A O 1
ATOM 1399 N N . GLY A 1 186 ? -23.753 -6.424 14.780 1.00 90.56 186 GLY A N 1
ATOM 1400 C CA . GLY A 1 186 ? -23.334 -6.391 16.179 1.00 90.56 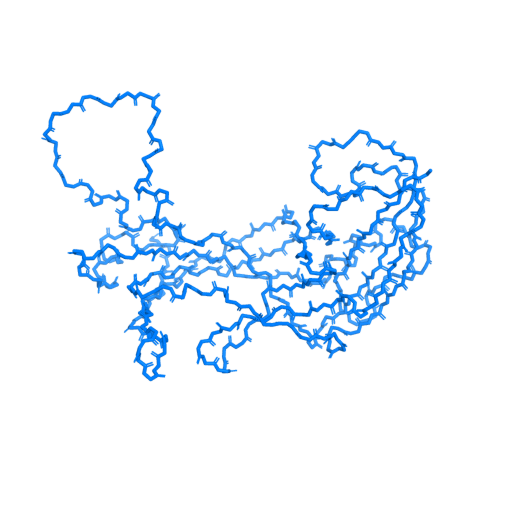186 GLY A CA 1
ATOM 1401 C C . GLY A 1 186 ? -21.887 -5.926 16.361 1.00 90.56 186 GLY A C 1
ATOM 1402 O O . GLY A 1 186 ? -21.208 -5.629 15.377 1.00 90.56 186 GLY A O 1
ATOM 1403 N N . PRO A 1 187 ? -21.409 -5.847 17.618 1.00 90.31 187 PRO A N 1
ATOM 1404 C CA . PRO A 1 187 ? -20.055 -5.403 17.918 1.00 90.31 187 PRO A CA 1
ATOM 1405 C C . PRO A 1 187 ? -18.998 -6.235 17.192 1.00 90.31 187 PRO A C 1
ATOM 1407 O O . PRO A 1 187 ? -19.096 -7.460 17.119 1.00 90.31 187 PRO A O 1
ATOM 1410 N N . VAL A 1 188 ? -17.958 -5.556 16.722 1.00 92.62 188 VAL A N 1
ATOM 1411 C CA . VAL A 1 188 ? -16.830 -6.168 16.028 1.00 92.62 188 VAL A CA 1
ATOM 1412 C C . VAL A 1 188 ? -16.062 -7.060 16.999 1.00 92.62 188 VAL A C 1
ATOM 1414 O O . VAL A 1 188 ? -15.591 -6.609 18.045 1.00 92.62 188 VAL A O 1
ATOM 1417 N N . SER A 1 189 ? -15.893 -8.331 16.634 1.00 92.00 189 SER A N 1
ATOM 1418 C CA . SER A 1 189 ? -15.040 -9.272 17.366 1.00 92.00 189 SER A CA 1
ATOM 1419 C C . SER A 1 189 ? -13.586 -9.135 16.908 1.00 92.00 189 SER A C 1
ATOM 1421 O O . SER A 1 189 ? -13.092 -9.925 16.109 1.00 92.00 189 SER A O 1
ATOM 1423 N N . TYR A 1 190 ? -12.916 -8.080 17.373 1.00 95.75 190 TYR A N 1
ATOM 1424 C CA . TYR A 1 190 ? -11.508 -7.841 17.059 1.00 95.75 190 TYR A CA 1
ATOM 1425 C C . TYR A 1 190 ? -10.584 -8.765 17.865 1.00 95.75 190 TYR A C 1
ATOM 1427 O O . TYR A 1 190 ? -10.784 -8.960 19.065 1.00 95.75 190 TYR A O 1
ATOM 1435 N N . GLN A 1 191 ? -9.551 -9.291 17.205 1.00 95.88 191 GLN A N 1
ATOM 1436 C CA . GLN A 1 191 ? -8.484 -10.093 17.805 1.00 95.88 191 GLN A CA 1
ATOM 1437 C C . GLN A 1 191 ? -7.147 -9.663 17.208 1.00 95.88 191 GLN A C 1
ATOM 1439 O O . GLN A 1 191 ? -6.962 -9.741 15.995 1.00 95.88 191 GLN A O 1
ATOM 1444 N N . ARG A 1 192 ? -6.195 -9.244 18.048 1.00 95.81 192 ARG A N 1
ATOM 1445 C CA . ARG A 1 192 ? -4.867 -8.812 17.580 1.00 95.81 192 ARG A CA 1
ATOM 1446 C C . ARG A 1 192 ? -4.109 -9.931 16.858 1.00 95.81 192 ARG A C 1
ATOM 1448 O O . ARG A 1 192 ? -3.402 -9.654 15.902 1.00 95.81 192 ARG A O 1
ATOM 1455 N N . SER A 1 193 ? -4.296 -11.185 17.273 1.00 95.00 193 SER A N 1
ATOM 1456 C CA . SER A 1 193 ? -3.643 -12.358 16.667 1.00 95.00 193 SER A CA 1
ATOM 1457 C C . SER A 1 193 ? -4.016 -12.602 15.203 1.00 95.00 193 SER A C 1
ATOM 1459 O O . SER A 1 193 ? -3.349 -13.374 14.525 1.00 95.00 193 SER A O 1
ATOM 1461 N N . ASP A 1 194 ? -5.095 -11.984 14.717 1.00 95.44 194 ASP A N 1
ATOM 1462 C CA . ASP A 1 194 ? -5.495 -12.076 13.312 1.00 95.44 194 ASP A CA 1
ATOM 1463 C C . ASP A 1 194 ? -4.756 -11.060 12.428 1.00 95.44 194 ASP A C 1
ATOM 1465 O O . ASP A 1 194 ? -4.993 -11.037 11.218 1.00 95.44 194 ASP A O 1
ATOM 1469 N N . LEU A 1 195 ? -3.925 -10.195 13.022 1.00 96.62 195 LEU A N 1
ATOM 1470 C CA . LEU A 1 195 ? -3.212 -9.128 12.339 1.00 96.62 195 LEU A CA 1
ATOM 1471 C C . LEU A 1 195 ? -1.767 -9.514 12.045 1.00 96.62 195 LEU A C 1
ATOM 1473 O O . LEU A 1 195 ? -1.035 -9.916 12.946 1.00 96.62 195 LEU A O 1
ATOM 1477 N N . GLN A 1 196 ? -1.351 -9.337 10.792 1.00 95.88 196 GLN A N 1
ATOM 1478 C CA . GLN A 1 196 ? 0.007 -9.655 10.360 1.00 95.88 196 GLN A CA 1
ATOM 1479 C C . GLN A 1 196 ? 0.590 -8.531 9.497 1.00 95.88 196 GLN A C 1
ATOM 1481 O O . GLN A 1 196 ? -0.114 -7.906 8.700 1.00 95.88 196 GLN A O 1
ATOM 1486 N N . LEU A 1 197 ? 1.882 -8.257 9.667 1.00 94.12 197 LEU A N 1
ATOM 1487 C CA . LEU A 1 197 ? 2.683 -7.446 8.756 1.00 94.12 197 LEU A CA 1
ATOM 1488 C C . LEU A 1 197 ? 3.054 -8.284 7.544 1.00 94.12 197 LEU A C 1
ATOM 1490 O O . LEU A 1 197 ? 3.647 -9.352 7.687 1.00 94.12 197 LEU A O 1
ATOM 1494 N N . LEU A 1 198 ? 2.737 -7.775 6.362 1.00 92.00 198 LEU A N 1
ATOM 1495 C CA . LEU A 1 198 ? 2.991 -8.463 5.112 1.00 92.00 198 LEU A CA 1
ATOM 1496 C C . LEU A 1 198 ? 4.336 -8.014 4.540 1.00 92.00 198 LEU A C 1
ATOM 1498 O O . LEU A 1 198 ? 4.496 -6.860 4.140 1.00 92.00 198 LEU A O 1
ATOM 1502 N N . TRP A 1 199 ? 5.290 -8.934 4.477 1.00 88.88 199 TRP A N 1
ATOM 1503 C CA . TRP A 1 199 ? 6.623 -8.698 3.936 1.00 88.88 199 TRP A CA 1
ATOM 1504 C C . TRP A 1 199 ? 6.762 -9.318 2.554 1.00 88.88 199 TRP A C 1
ATOM 1506 O O . TRP A 1 199 ? 6.485 -10.503 2.353 1.00 88.88 199 TRP A O 1
ATOM 1516 N N . SER A 1 200 ? 7.224 -8.515 1.599 1.00 84.62 200 SER A N 1
ATOM 1517 C CA . SER A 1 200 ? 7.584 -9.017 0.279 1.00 84.62 200 SER A CA 1
ATOM 1518 C C . SER A 1 200 ? 8.813 -9.907 0.387 1.00 84.62 200 SER A C 1
ATOM 1520 O O . SER A 1 200 ? 9.882 -9.433 0.771 1.00 84.62 200 SER A O 1
ATOM 1522 N N . LEU A 1 201 ? 8.678 -11.160 -0.043 1.00 70.69 201 LEU A N 1
ATOM 1523 C CA . LEU A 1 201 ? 9.807 -12.006 -0.404 1.00 70.69 201 LEU A CA 1
ATOM 1524 C C . LEU A 1 201 ? 10.421 -11.445 -1.689 1.00 70.69 201 LEU A C 1
ATOM 1526 O O . LEU A 1 201 ? 9.997 -11.767 -2.799 1.00 70.69 201 LEU A O 1
ATOM 1530 N N . MET A 1 202 ? 11.395 -10.556 -1.524 1.00 62.44 202 MET A N 1
ATOM 1531 C CA . MET A 1 202 ? 12.476 -10.438 -2.496 1.00 62.44 202 MET A CA 1
ATOM 1532 C C . MET A 1 202 ? 13.364 -11.683 -2.368 1.00 62.44 202 MET A C 1
ATOM 1534 O O . MET A 1 202 ? 13.376 -12.332 -1.322 1.00 62.44 202 MET A O 1
ATOM 1538 N N . ALA A 1 203 ? 14.105 -12.039 -3.418 1.00 48.66 203 ALA A N 1
ATOM 1539 C CA . ALA A 1 203 ? 15.051 -13.154 -3.327 1.00 48.66 203 ALA A CA 1
ATOM 1540 C C . ALA A 1 203 ? 16.277 -12.840 -2.443 1.00 48.66 203 ALA A C 1
ATOM 1542 O O . AL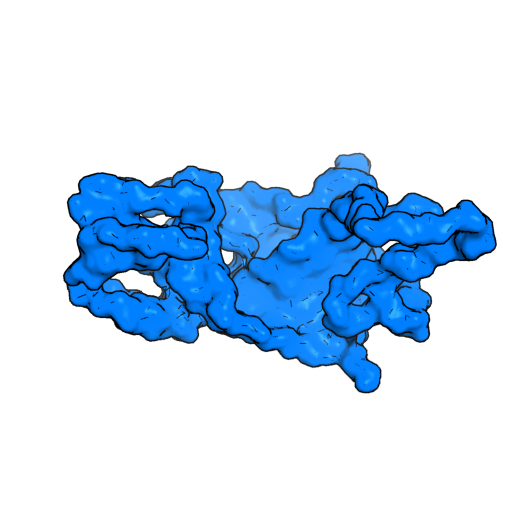A A 1 203 ? 17.084 -13.734 -2.204 1.00 48.66 203 ALA A O 1
ATOM 1543 N N . ASP A 1 204 ? 16.426 -11.602 -1.957 1.00 54.00 204 ASP A N 1
ATOM 1544 C CA . ASP A 1 204 ? 17.440 -11.207 -0.986 1.00 54.00 204 ASP A CA 1
ATOM 1545 C C . ASP A 1 204 ? 16.817 -10.717 0.337 1.00 54.00 204 ASP A C 1
ATOM 1547 O O . ASP A 1 204 ? 16.029 -9.774 0.404 1.00 54.00 204 ASP A O 1
ATOM 1551 N N . ASP A 1 205 ? 17.239 -11.328 1.447 1.00 52.66 205 ASP A N 1
ATOM 1552 C CA . ASP A 1 205 ? 16.810 -10.954 2.807 1.00 52.66 205 ASP A CA 1
ATOM 1553 C C . ASP A 1 205 ? 17.155 -9.492 3.171 1.00 52.66 205 ASP A C 1
ATOM 1555 O O . ASP A 1 205 ? 16.645 -8.948 4.153 1.00 52.66 205 ASP A O 1
ATOM 1559 N N . GLN A 1 206 ? 18.026 -8.836 2.392 1.00 52.84 206 GLN A N 1
ATOM 1560 C CA . GLN A 1 206 ? 18.431 -7.441 2.589 1.00 52.84 206 GLN A CA 1
ATOM 1561 C C . GLN A 1 206 ? 17.415 -6.420 2.048 1.00 52.84 206 GLN A C 1
ATOM 1563 O O . GLN A 1 206 ? 17.513 -5.250 2.420 1.00 52.84 206 GLN A O 1
ATOM 1568 N N . ALA A 1 207 ? 16.422 -6.842 1.252 1.00 56.91 207 ALA A N 1
ATOM 1569 C CA . ALA A 1 207 ? 15.415 -5.962 0.650 1.00 56.91 207 ALA A CA 1
ATOM 1570 C C . ALA A 1 207 ? 13.964 -6.293 1.058 1.00 56.91 207 ALA A C 1
ATOM 1572 O O . ALA A 1 207 ? 13.015 -5.901 0.369 1.00 56.91 207 ALA A O 1
ATOM 1573 N N . LEU A 1 208 ? 13.766 -6.989 2.189 1.00 64.69 208 LEU A N 1
ATOM 1574 C CA . LEU A 1 208 ? 12.434 -7.218 2.760 1.00 64.69 208 LEU A CA 1
ATOM 1575 C C . LEU A 1 208 ? 11.718 -5.877 2.963 1.00 64.69 208 LEU A C 1
ATOM 1577 O O . LEU A 1 208 ? 12.040 -5.095 3.857 1.00 64.69 208 LEU A O 1
ATOM 1581 N N . THR A 1 209 ? 10.719 -5.627 2.122 1.00 77.81 209 THR A N 1
ATOM 1582 C CA . THR A 1 209 ? 9.891 -4.424 2.183 1.00 77.81 209 THR A CA 1
ATOM 1583 C C . THR A 1 209 ? 8.545 -4.802 2.781 1.00 77.81 209 THR A C 1
ATOM 1585 O O . THR A 1 209 ? 7.910 -5.762 2.338 1.00 77.81 209 THR A O 1
ATOM 1588 N N . CYS A 1 210 ? 8.109 -4.064 3.801 1.00 87.69 210 CYS A N 1
ATOM 1589 C CA . CYS A 1 210 ? 6.752 -4.189 4.317 1.00 87.69 210 CYS A CA 1
ATOM 1590 C C . CYS A 1 210 ? 5.792 -3.641 3.256 1.00 87.69 210 CYS A C 1
ATOM 1592 O O . CYS A 1 210 ? 5.795 -2.444 2.967 1.00 87.69 210 CYS A O 1
ATOM 1594 N N . VAL A 1 211 ? 5.009 -4.526 2.643 1.00 88.94 211 VAL A N 1
ATOM 1595 C CA . VAL A 1 211 ? 4.105 -4.193 1.533 1.00 88.94 211 VAL A CA 1
ATOM 1596 C C . VAL A 1 211 ? 2.660 -3.994 1.977 1.00 88.94 211 VAL A C 1
ATOM 1598 O O . VAL A 1 211 ? 1.816 -3.587 1.179 1.00 88.94 211 VAL A O 1
ATOM 1601 N N . GLY A 1 212 ? 2.348 -4.262 3.245 1.00 93.31 212 GLY A N 1
ATOM 1602 C CA . GLY A 1 212 ? 1.005 -4.067 3.767 1.00 93.31 212 GLY A CA 1
ATOM 1603 C C . GLY A 1 212 ? 0.776 -4.696 5.131 1.00 93.31 212 GLY A C 1
ATOM 1604 O O . GLY A 1 212 ? 1.698 -5.137 5.814 1.00 93.31 212 GLY A O 1
ATOM 1605 N N . LEU A 1 213 ? -0.498 -4.748 5.504 1.00 95.44 213 LEU A N 1
ATOM 1606 C CA . LEU A 1 213 ? -0.985 -5.483 6.662 1.00 95.44 213 LEU A CA 1
ATOM 1607 C C . LEU A 1 213 ? -2.147 -6.371 6.236 1.00 95.44 213 LEU A C 1
ATOM 1609 O O . LEU A 1 213 ? -2.905 -6.010 5.330 1.00 95.44 213 LEU A O 1
ATOM 1613 N N . THR A 1 214 ? -2.322 -7.492 6.919 1.00 95.94 214 THR A N 1
ATOM 1614 C CA . THR A 1 214 ? -3.506 -8.338 6.797 1.00 95.94 214 THR A CA 1
ATOM 1615 C C . THR A 1 214 ? -4.254 -8.384 8.125 1.00 95.94 214 THR A C 1
ATOM 1617 O O . THR A 1 214 ? -3.667 -8.257 9.196 1.00 95.94 214 THR A O 1
ATOM 1620 N N . TYR A 1 215 ? -5.574 -8.524 8.053 1.00 96.12 215 TYR A N 1
ATOM 1621 C CA . TYR A 1 215 ? -6.440 -8.824 9.184 1.00 96.12 215 TYR A CA 1
ATOM 1622 C C . TYR A 1 215 ? -7.393 -9.945 8.777 1.00 96.12 215 TYR A C 1
ATOM 1624 O O . TYR A 1 215 ? -8.117 -9.819 7.787 1.00 96.12 215 TYR A O 1
ATOM 1632 N N . GLN A 1 216 ? -7.378 -11.062 9.506 1.00 94.12 216 GLN A N 1
ATOM 1633 C CA . GLN A 1 216 ? -8.135 -12.274 9.155 1.00 94.12 216 GLN A CA 1
ATOM 1634 C C . GLN A 1 216 ? -7.834 -12.757 7.726 1.00 94.12 216 GLN A C 1
ATOM 1636 O O . GLN A 1 216 ? -8.745 -13.106 6.974 1.00 94.12 216 GLN A O 1
ATOM 1641 N N . LYS A 1 217 ? -6.548 -12.746 7.340 1.00 92.38 217 LYS A N 1
ATOM 1642 C CA . LYS A 1 217 ? -6.059 -13.126 5.998 1.00 92.38 217 LYS A CA 1
ATOM 1643 C C . LYS A 1 217 ? -6.598 -12.266 4.848 1.00 92.38 217 LYS A C 1
ATOM 1645 O O . LYS A 1 217 ? -6.515 -12.659 3.688 1.00 92.38 217 LYS A O 1
ATOM 1650 N N . ARG A 1 218 ? -7.162 -11.096 5.154 1.00 93.44 218 ARG A N 1
ATOM 1651 C CA . ARG A 1 218 ? -7.597 -10.100 4.169 1.00 93.44 218 ARG A CA 1
ATOM 1652 C C . ARG A 1 218 ? -6.678 -8.898 4.253 1.00 93.44 218 ARG A C 1
ATOM 1654 O O . ARG A 1 218 ? -6.350 -8.465 5.355 1.00 93.44 218 ARG A O 1
ATOM 1661 N N . ARG A 1 219 ? -6.264 -8.353 3.110 1.00 93.69 219 ARG A N 1
ATOM 1662 C CA . ARG A 1 219 ? -5.429 -7.147 3.081 1.00 93.69 219 ARG A CA 1
ATOM 1663 C C . ARG A 1 219 ? -6.174 -5.989 3.736 1.00 93.69 219 ARG A C 1
ATOM 1665 O O . ARG A 1 219 ? -7.368 -5.829 3.507 1.00 93.69 219 ARG A O 1
ATOM 1672 N N . ILE A 1 220 ? -5.488 -5.190 4.541 1.00 95.81 220 ILE A N 1
ATOM 1673 C CA . ILE A 1 220 ? -6.008 -3.896 4.972 1.00 95.81 220 ILE A CA 1
ATOM 1674 C C . ILE A 1 220 ? -5.757 -2.908 3.833 1.00 95.81 220 ILE A C 1
ATOM 1676 O O . ILE A 1 220 ? -4.612 -2.616 3.491 1.00 95.81 220 ILE A O 1
ATOM 1680 N N . GLU A 1 221 ? -6.838 -2.423 3.236 1.00 94.69 221 GLU A N 1
ATOM 1681 C CA . GLU A 1 221 ? -6.822 -1.392 2.208 1.00 94.69 221 GLU A CA 1
ATOM 1682 C C . GLU A 1 221 ? -6.658 -0.021 2.850 1.00 94.69 221 GLU A C 1
ATOM 1684 O O . GLU A 1 221 ? -7.385 0.313 3.783 1.00 94.69 221 GLU A O 1
ATOM 1689 N N . TRP A 1 222 ? -5.745 0.787 2.311 1.00 95.25 222 TRP A N 1
ATOM 1690 C CA . TRP A 1 222 ? -5.515 2.174 2.718 1.00 95.25 222 TRP A CA 1
ATOM 1691 C C . TRP A 1 222 ? -5.821 3.087 1.527 1.00 95.25 222 TRP A C 1
ATOM 1693 O O . TRP A 1 222 ? -4.931 3.327 0.708 1.00 95.25 222 TRP A O 1
ATOM 1703 N N . PRO A 1 223 ? -7.067 3.572 1.363 1.00 93.50 223 PRO A N 1
ATOM 1704 C CA . PRO A 1 223 ? -7.423 4.367 0.196 1.00 93.50 223 PRO A CA 1
ATOM 1705 C C . PRO A 1 223 ? -6.578 5.628 0.092 1.00 93.50 223 PRO A C 1
ATOM 1707 O O . PRO A 1 223 ? -6.415 6.363 1.067 1.00 93.50 223 PRO A O 1
ATOM 1710 N N . ILE A 1 224 ? -6.085 5.905 -1.107 1.00 93.94 224 ILE A N 1
ATOM 1711 C CA . ILE A 1 224 ? -5.297 7.100 -1.392 1.00 93.94 224 ILE A CA 1
ATOM 1712 C C . ILE A 1 224 ? -6.263 8.272 -1.578 1.00 93.94 224 ILE A C 1
ATOM 1714 O O . ILE A 1 224 ? -7.028 8.303 -2.538 1.00 93.94 224 ILE A O 1
ATOM 1718 N N . ALA A 1 225 ? -6.231 9.230 -0.654 1.00 92.44 225 ALA A N 1
ATOM 1719 C CA . ALA A 1 225 ? -6.984 10.477 -0.750 1.00 92.44 225 ALA A CA 1
ATOM 1720 C C . ALA A 1 225 ? -6.292 11.481 -1.686 1.00 92.44 225 ALA A C 1
ATOM 1722 O O . ALA A 1 225 ? -6.953 12.159 -2.470 1.00 92.44 225 ALA A O 1
ATOM 1723 N N . ALA A 1 226 ? -4.960 11.546 -1.632 1.00 93.62 226 ALA A N 1
ATOM 1724 C CA . ALA A 1 226 ? -4.140 12.341 -2.538 1.00 93.62 226 ALA A CA 1
ATOM 1725 C C . ALA A 1 226 ? -2.774 11.678 -2.758 1.00 93.62 226 ALA A C 1
ATOM 1727 O O . ALA A 1 226 ? -2.260 10.977 -1.885 1.00 93.62 226 ALA A O 1
ATOM 1728 N N . SER A 1 227 ? -2.171 11.914 -3.923 1.00 94.94 227 SER A N 1
ATOM 1729 C CA . SER A 1 227 ? -0.811 11.458 -4.219 1.00 94.94 227 SER A CA 1
ATOM 1730 C C . SER A 1 227 ? -0.068 12.435 -5.120 1.00 94.94 227 SER A C 1
ATOM 1732 O O . SER A 1 227 ? -0.638 12.893 -6.113 1.00 94.94 227 SER A O 1
ATOM 1734 N N . GLY A 1 228 ? 1.207 12.686 -4.832 1.00 94.06 228 GLY A N 1
ATOM 1735 C CA . GLY A 1 228 ? 2.106 13.469 -5.681 1.00 94.06 228 GLY A CA 1
ATOM 1736 C C . GLY A 1 228 ? 3.298 12.631 -6.159 1.00 94.06 228 GLY A C 1
ATOM 1737 O O . GLY A 1 228 ? 3.951 12.016 -5.318 1.00 94.06 228 GLY A O 1
ATOM 1738 N N . PRO A 1 229 ? 3.589 12.559 -7.474 1.00 94.44 229 PRO A N 1
ATOM 1739 C CA . PRO A 1 229 ? 4.830 11.967 -7.974 1.00 94.44 229 PRO A CA 1
ATOM 1740 C C . PRO A 1 229 ? 6.048 12.821 -7.642 1.00 94.44 229 PRO A C 1
ATOM 1742 O O . PRO A 1 229 ? 6.020 14.036 -7.839 1.00 94.44 229 PRO A O 1
ATOM 1745 N N . GLU A 1 230 ? 7.144 12.169 -7.267 1.00 93.69 230 GLU A N 1
ATOM 1746 C CA . GLU A 1 230 ? 8.470 12.763 -7.418 1.00 93.69 230 GLU A CA 1
ATOM 1747 C C . GLU A 1 230 ? 8.798 12.953 -8.912 1.00 93.69 230 GLU A C 1
ATOM 1749 O O . GLU A 1 230 ? 8.348 12.161 -9.751 1.00 93.69 230 GLU A O 1
ATOM 1754 N N . PRO A 1 231 ? 9.593 13.972 -9.285 1.00 94.38 231 PRO A N 1
ATOM 1755 C CA . PRO A 1 231 ? 9.905 14.283 -10.675 1.00 94.38 231 PRO A CA 1
ATOM 1756 C C . PRO A 1 231 ? 10.979 13.348 -11.252 1.00 94.38 231 PRO A C 1
ATOM 1758 O O . PRO A 1 231 ? 11.716 13.744 -12.137 1.00 94.38 231 PRO A O 1
ATOM 1761 N N . PHE A 1 232 ? 11.125 12.123 -10.760 1.00 95.44 232 PHE A N 1
ATOM 1762 C CA . PHE A 1 232 ? 12.064 11.141 -11.296 1.00 95.44 232 PHE A CA 1
ATOM 1763 C C . PHE A 1 232 ? 11.516 9.735 -11.100 1.00 95.44 232 PHE A C 1
ATOM 1765 O O . PHE A 1 232 ? 10.706 9.492 -10.209 1.00 95.44 232 PHE A O 1
ATOM 1772 N N . ALA A 1 233 ? 11.960 8.792 -11.917 1.00 96.50 233 ALA A N 1
ATOM 1773 C CA . ALA A 1 233 ? 11.609 7.389 -11.748 1.00 96.50 233 ALA A CA 1
ATOM 1774 C C . ALA A 1 233 ? 12.818 6.501 -12.006 1.00 96.50 233 ALA A C 1
ATOM 1776 O O . ALA A 1 233 ? 13.713 6.882 -12.759 1.00 96.50 233 ALA A O 1
ATOM 1777 N N . THR A 1 234 ? 12.826 5.315 -11.414 1.00 96.31 234 THR A N 1
ATOM 1778 C CA . THR A 1 234 ? 13.840 4.296 -11.671 1.00 96.31 234 THR A CA 1
ATOM 1779 C C . THR A 1 234 ? 13.218 3.180 -12.489 1.00 96.31 234 THR A C 1
ATOM 1781 O O . THR A 1 234 ? 12.159 2.659 -12.146 1.00 96.31 234 THR A O 1
ATOM 1784 N N . TRP A 1 235 ? 13.876 2.828 -13.587 1.00 96.31 235 TRP A N 1
ATOM 1785 C CA . TRP A 1 235 ? 13.577 1.632 -14.355 1.00 96.31 235 TRP A CA 1
ATOM 1786 C C . TRP A 1 235 ? 14.605 0.560 -14.013 1.00 96.31 235 TRP A C 1
ATOM 1788 O O . TRP A 1 235 ? 15.802 0.812 -14.131 1.00 96.31 235 TRP A O 1
ATOM 1798 N N . THR A 1 236 ? 14.144 -0.629 -13.641 1.00 94.56 236 THR A N 1
ATOM 1799 C CA . THR A 1 236 ? 14.995 -1.768 -13.282 1.00 94.56 236 THR A CA 1
ATOM 1800 C C . THR A 1 236 ? 14.655 -2.960 -14.163 1.00 94.56 236 THR A C 1
ATOM 1802 O O . THR A 1 236 ? 13.528 -3.452 -14.171 1.00 94.56 236 THR A O 1
ATOM 1805 N N . ALA A 1 237 ? 15.636 -3.437 -14.918 1.00 94.25 237 ALA A N 1
ATOM 1806 C CA . ALA A 1 237 ? 15.555 -4.661 -15.697 1.00 94.25 237 ALA A CA 1
ATOM 1807 C C . ALA A 1 237 ? 16.022 -5.834 -14.836 1.00 94.25 237 ALA A C 1
ATOM 1809 O O . ALA A 1 237 ? 17.134 -5.808 -14.305 1.00 94.25 237 ALA A O 1
ATOM 1810 N N . PHE A 1 238 ? 15.212 -6.884 -14.734 1.00 91.88 238 PHE A N 1
ATOM 1811 C CA . PHE A 1 238 ? 15.560 -8.069 -13.954 1.00 91.88 238 PHE A CA 1
ATOM 1812 C C . PHE A 1 238 ? 15.093 -9.358 -14.627 1.00 91.88 238 PHE A C 1
ATOM 1814 O O . PHE A 1 238 ? 14.216 -9.362 -15.495 1.00 91.88 238 PHE A O 1
ATOM 1821 N N . ARG A 1 239 ? 15.697 -10.473 -14.224 1.00 90.62 239 ARG A N 1
ATOM 1822 C CA . ARG A 1 239 ? 15.338 -11.821 -14.659 1.00 90.62 239 ARG A CA 1
ATOM 1823 C C . ARG A 1 239 ? 14.895 -12.650 -13.467 1.00 90.62 239 ARG A C 1
ATOM 1825 O O . ARG A 1 239 ? 15.522 -12.592 -12.415 1.00 90.62 239 ARG A O 1
ATOM 1832 N N . VAL A 1 240 ? 13.861 -13.454 -13.686 1.00 89.00 240 VAL A N 1
ATOM 1833 C CA . VAL A 1 240 ? 13.459 -14.526 -12.776 1.00 89.00 240 VAL A CA 1
ATOM 1834 C C . VAL A 1 240 ? 13.782 -15.865 -13.427 1.00 89.00 240 VAL A C 1
ATOM 1836 O O . VAL A 1 240 ? 13.428 -16.089 -14.590 1.00 89.00 240 VAL A O 1
ATOM 1839 N N . ASP A 1 241 ? 14.471 -16.732 -12.693 1.00 87.12 241 ASP A N 1
ATOM 1840 C CA . ASP A 1 241 ? 14.779 -18.105 -13.090 1.00 87.12 241 ASP A CA 1
ATOM 1841 C C . ASP A 1 241 ? 14.715 -19.040 -11.875 1.00 87.12 241 ASP A C 1
ATOM 1843 O O . ASP A 1 241 ? 15.658 -19.151 -11.098 1.00 87.12 241 ASP A O 1
ATOM 1847 N N . ALA A 1 242 ? 13.593 -19.740 -11.720 1.00 82.44 242 ALA A N 1
ATOM 1848 C CA . ALA A 1 242 ? 13.332 -20.655 -10.611 1.00 82.44 242 ALA A CA 1
ATOM 1849 C C . ALA A 1 242 ? 14.288 -21.860 -10.540 1.00 82.44 242 ALA A C 1
ATOM 1851 O O . ALA A 1 242 ? 14.283 -22.574 -9.540 1.00 82.44 242 ALA A O 1
ATOM 1852 N N . MET A 1 243 ? 15.075 -22.120 -11.591 1.00 85.06 243 MET A N 1
ATOM 1853 C CA . MET A 1 243 ? 16.054 -23.211 -11.620 1.00 85.06 243 MET A CA 1
ATOM 1854 C C . MET A 1 243 ? 17.485 -22.741 -11.327 1.00 85.06 243 MET A C 1
ATOM 1856 O O . MET A 1 243 ?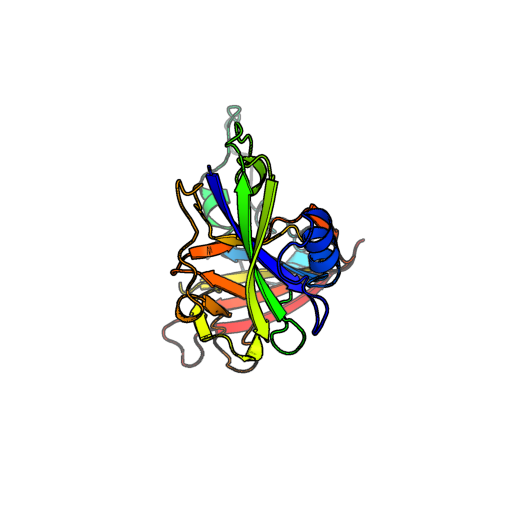 18.380 -23.582 -11.233 1.00 85.06 243 MET A O 1
ATOM 1860 N N . ALA A 1 244 ? 17.715 -21.430 -11.224 1.00 80.81 244 ALA A N 1
ATOM 1861 C CA . ALA A 1 244 ? 19.013 -20.859 -10.891 1.00 80.81 244 ALA A CA 1
ATOM 1862 C C . ALA A 1 244 ? 19.238 -20.816 -9.371 1.00 80.81 244 ALA A C 1
ATOM 1864 O O . ALA A 1 244 ? 18.282 -20.803 -8.596 1.00 80.81 244 ALA A O 1
ATOM 1865 N N . ASP A 1 245 ? 20.510 -20.749 -8.962 1.00 76.69 245 ASP A N 1
ATOM 1866 C CA . ASP A 1 245 ? 20.890 -20.561 -7.553 1.00 76.69 245 ASP A CA 1
ATOM 1867 C C . ASP A 1 245 ? 20.298 -19.254 -6.991 1.00 76.69 245 ASP A C 1
ATOM 1869 O O . ASP A 1 245 ? 19.755 -19.245 -5.889 1.00 76.69 245 ASP A O 1
ATOM 1873 N N . ASP A 1 246 ? 20.320 -18.185 -7.799 1.00 78.44 246 ASP A N 1
ATOM 1874 C CA . ASP A 1 246 ? 19.644 -16.917 -7.523 1.00 78.44 246 ASP A CA 1
ATOM 1875 C C . ASP A 1 246 ? 18.368 -16.819 -8.371 1.00 78.44 246 ASP A C 1
ATOM 1877 O O . ASP A 1 246 ? 18.422 -16.553 -9.577 1.00 78.44 246 ASP A O 1
ATOM 1881 N N . THR A 1 247 ? 17.201 -17.016 -7.747 1.00 82.06 247 THR A N 1
ATOM 1882 C CA . THR A 1 247 ? 15.909 -16.983 -8.456 1.00 82.06 247 THR A CA 1
ATOM 1883 C C . THR A 1 247 ? 15.599 -15.618 -9.070 1.00 82.06 247 THR A C 1
ATOM 1885 O O . THR A 1 247 ? 14.904 -15.550 -10.080 1.00 82.06 247 THR A O 1
ATOM 1888 N N . TYR A 1 248 ? 16.124 -14.535 -8.496 1.00 85.75 248 TYR A N 1
ATOM 1889 C CA . TYR A 1 248 ? 16.009 -13.174 -9.014 1.00 85.75 248 TYR A CA 1
ATOM 1890 C C . TYR A 1 248 ? 17.395 -12.617 -9.314 1.00 85.75 248 TYR A C 1
ATOM 1892 O O . TYR A 1 248 ? 18.310 -12.720 -8.499 1.00 85.75 248 TYR A O 1
ATOM 1900 N N . ARG A 1 249 ? 17.531 -11.961 -10.466 1.00 87.50 249 ARG A N 1
ATOM 1901 C CA . ARG A 1 249 ? 18.760 -11.277 -10.852 1.00 87.50 249 ARG A CA 1
ATOM 1902 C C . ARG A 1 249 ? 18.462 -9.926 -11.476 1.00 87.50 249 ARG A C 1
ATOM 1904 O O . ARG A 1 249 ? 17.930 -9.859 -12.585 1.00 87.50 249 ARG A O 1
ATOM 1911 N N . GLU A 1 250 ? 18.880 -8.860 -10.806 1.00 90.06 250 GLU A N 1
ATOM 1912 C CA . GLU A 1 250 ? 18.928 -7.533 -11.412 1.00 90.06 250 GLU A CA 1
ATOM 1913 C C . GLU A 1 250 ? 19.982 -7.507 -12.529 1.00 90.06 250 GLU A C 1
ATOM 1915 O O . GLU A 1 250 ? 21.110 -7.978 -12.364 1.00 90.06 250 GLU A O 1
ATOM 1920 N N . MET A 1 251 ? 19.590 -7.003 -13.697 1.00 91.50 251 MET A N 1
ATOM 1921 C CA . MET A 1 251 ? 20.442 -6.925 -14.882 1.00 91.50 251 MET A CA 1
ATOM 1922 C C . MET A 1 251 ? 21.002 -5.519 -15.082 1.00 91.50 251 MET A C 1
ATOM 1924 O O . MET A 1 251 ? 22.174 -5.373 -15.421 1.00 91.50 251 MET A O 1
ATOM 1928 N N . ALA A 1 252 ? 20.156 -4.503 -14.913 1.00 93.38 252 ALA A N 1
ATOM 1929 C CA . ALA A 1 252 ? 20.508 -3.096 -15.048 1.00 93.38 252 ALA A CA 1
ATOM 1930 C C . ALA A 1 252 ? 19.428 -2.222 -14.399 1.00 93.38 252 ALA A C 1
ATOM 1932 O O . ALA A 1 252 ? 18.266 -2.626 -14.321 1.00 93.38 252 ALA A O 1
ATOM 1933 N N . ASN A 1 253 ? 19.794 -1.003 -14.014 1.00 94.88 253 ASN A N 1
ATOM 1934 C CA . ASN A 1 253 ? 18.856 0.024 -13.586 1.00 94.88 253 ASN A CA 1
ATOM 1935 C C . ASN A 1 253 ? 19.240 1.390 -14.173 1.00 94.88 253 ASN A C 1
ATOM 1937 O O . ASN A 1 253 ? 20.390 1.612 -14.554 1.00 94.88 253 ASN A O 1
ATOM 1941 N N . ILE A 1 254 ? 18.265 2.290 -14.288 1.00 95.94 254 ILE A N 1
ATOM 1942 C CA . ILE A 1 254 ? 18.485 3.666 -14.738 1.00 95.94 254 ILE A CA 1
ATOM 1943 C C . ILE A 1 254 ? 17.448 4.606 -14.126 1.00 95.94 254 ILE A C 1
ATOM 1945 O O . ILE A 1 254 ? 16.248 4.329 -14.144 1.00 95.94 254 ILE A O 1
ATOM 1949 N N . THR A 1 255 ? 17.904 5.739 -13.593 1.00 96.69 255 THR A N 1
ATOM 1950 C CA . THR A 1 255 ? 17.022 6.814 -13.125 1.00 96.69 255 THR A CA 1
ATOM 1951 C C . THR A 1 255 ? 16.799 7.829 -14.238 1.00 96.69 255 THR A C 1
ATOM 1953 O O . THR A 1 255 ? 17.748 8.348 -14.824 1.00 96.69 255 THR A O 1
ATOM 1956 N N . VAL A 1 256 ? 15.532 8.129 -14.508 1.00 95.81 256 VAL A N 1
ATOM 1957 C CA . VAL A 1 256 ? 15.091 9.084 -15.525 1.00 95.81 256 VAL A CA 1
ATOM 1958 C C . VAL A 1 256 ? 14.453 10.308 -14.878 1.00 95.81 256 VAL A C 1
ATOM 1960 O O . VAL A 1 256 ? 13.777 10.210 -13.853 1.00 95.81 256 VAL A O 1
ATOM 1963 N N . PHE A 1 257 ? 14.647 11.458 -15.516 1.00 94.75 257 PHE A N 1
ATOM 1964 C CA . PHE A 1 257 ? 14.133 12.765 -15.104 1.00 94.75 257 PHE A CA 1
ATOM 1965 C C . PHE A 1 257 ? 13.196 13.317 -16.193 1.00 94.75 257 PHE A C 1
ATOM 1967 O O . PHE A 1 257 ? 13.178 12.779 -17.306 1.00 94.75 257 PHE A O 1
ATOM 1974 N N . PRO A 1 258 ? 12.389 14.354 -15.915 1.00 89.75 258 PRO A N 1
ATOM 1975 C CA . PRO A 1 258 ? 11.524 14.969 -16.904 1.00 89.75 258 PRO A CA 1
ATOM 1976 C C . PRO A 1 258 ? 12.414 15.664 -17.941 1.00 89.75 258 PRO A C 1
ATOM 1978 O O . PRO A 1 258 ? 13.454 16.222 -17.583 1.00 89.75 258 PRO A O 1
ATOM 1981 N N . ALA A 1 259 ? 12.020 15.580 -19.211 1.00 73.38 259 ALA A N 1
ATOM 1982 C CA . ALA A 1 259 ? 12.725 16.229 -20.314 1.00 73.38 259 ALA A CA 1
ATOM 1983 C C . ALA A 1 259 ? 12.627 17.761 -20.251 1.00 73.38 259 ALA A C 1
ATOM 1985 O O . ALA A 1 259 ? 11.593 18.269 -19.753 1.00 73.38 259 ALA A O 1
#

Foldseek 3Di:
DWKFKWKAKAFPPQDDAFFDDPVSRLVRNQRGFFKWKWKWKWFDDPPDDDDPVVLVVVVLPAPVPPHSCPVVPDDDDDDDDDPDDPPVVVVVTTPDGDIFTQDDLQGIKMWMKMFAADADDAPDQHQVSRHPGPTIGTPDMDRSVPFAADEDAPDDQDWGKMKMKMWMKGFRWDIWHFGPDDIDPDDDPDDRNQKHFYWHDDLDPVPTGRRAMHGNNTTTDTDTPDMDTDQKMKMWMWGADPPDPRRIGTDDMDMHGDD

Sequence (259 aa):
MAHALVFVLAPEGGLPGDGAAWEDLLAAQRLGVRSGIALRMFRVPAETSLNLDDLVSSGQANVSGADPFAPLRTSPCHEEPPASSEDPAQARRLICDAVVPHLEPRALWLGAYQLSGPERPSSGGHPAEGVAIASVRCLDQFSLREADNETCWFYPTENGNYLCWENQRSLELSLGYPADSCLQEGPVSYQRSDLQLLWSLMADDQALTCVGLTYQKRRIEWPIAASGPEPFATWTAFRVDAMADDTYREMANITVFPA

Secondary structure (DSSP, 8-state):
-EEEEEEEEEETT-S--TT--HHHHHHHHHHS--EEEEEEEEEPPTTS---HHHHHHTTSS-TT---TTTT------S-PPPS----TTTTTTEEEEEEEE---TTTEEEEEEEEEE-B----SS-GGGGB---EEEEEEEEEGGGSEEEEE--S--SSEEEEEEEEEEEEEEPPBEETTPPPBSS-----GGGEEEEEE--SSGGG-EEEEEEETTEEEE--EEEEEE-S-EEEEEEEE-TTSSSSEEEEEEEEE---

pLDDT: mean 86.63, std 15.42, range [34.53, 98.25]

Radius of gyration: 21.7 Å; chains: 1; bounding box: 48×39×68 Å